Protein AF-A0AAF0RXF0-F1 (afdb_monomer_lite)

Sequence (280 aa):
MGWQEFALGMTEQVLSWPVVALVIVLIFLKPLRKLVDRIKTAKGFGGELEFQELLEDTEKSILDGERAERRGWGWGWGRRWRWRLRRIGQDAPGGGPAPSLGASDGGKTLADPATPLDDSVSTSPSPTQRNSDDPASGTAYSAGTRGDPTDPVDEPGTGLERPIAEPYVPDPSRDPSGAIMMSWTALTQVLFDLRAATAGPGRPSKNPRVVLDQLRKNEVISSKYYEAVHNLLALRNHVAHGEAVPTSGAARNYVELANQLRDTALSLIARLRDDPGENL

Foldseek 3Di:
DDVVVVVVVCPPPPVVVVVVVVVVCVVCVVVVVVVVVVVVVVCVQVCPVVVVVLVVVQVVCVVVVVVVVVVDPPDPDVVVVVVVVVVVPPPPDDDDDDDDDDDDDDDDDDDDDDDDDDDDDDDDDDDDDDDDDDDDDDDDDDPDDDDDPDDDDDDPPDPPPPPPPDQDADQLQVPLLSNLVSLLVLLLVLLQVLLVLVDDDDDGDSDSLVSLVVCVVVVVDDPSLSVLNVSSVVVNVCSVVVVDDAHSVRSVVSSVSSVVSSVVSVVSSVVCVVPVDPPD

pLDDT: mean 72.81, std 20.55, range [40.44, 97.56]

Structure (mmCIF, N/CA/C/O backbone):
data_AF-A0AAF0RXF0-F1
#
_entry.id   AF-A0AAF0RXF0-F1
#
loop_
_atom_site.group_PDB
_atom_site.id
_atom_site.type_symbol
_atom_site.label_atom_id
_atom_site.label_alt_id
_atom_site.label_comp_id
_atom_site.label_asym_id
_atom_site.label_entity_id
_atom_site.label_seq_id
_atom_site.pdbx_PDB_ins_code
_atom_site.Cartn_x
_atom_site.Cartn_y
_atom_site.Cartn_z
_atom_site.occupancy
_atom_site.B_iso_or_equiv
_atom_site.auth_seq_id
_atom_site.auth_comp_id
_atom_site.auth_asym_id
_atom_site.auth_atom_id
_atom_site.pdbx_PDB_model_num
ATOM 1 N N . MET A 1 1 ? 34.150 -63.460 -6.057 1.00 57.28 1 MET A N 1
ATOM 2 C CA . MET A 1 1 ? 34.462 -62.018 -6.112 1.00 57.28 1 MET A CA 1
ATOM 3 C C . MET A 1 1 ? 34.098 -61.423 -4.770 1.00 57.28 1 MET A C 1
ATOM 5 O O . MET A 1 1 ? 32.956 -61.571 -4.345 1.00 57.28 1 MET A O 1
ATOM 9 N N . GLY A 1 2 ? 35.093 -60.920 -4.044 1.00 79.38 2 GLY A N 1
ATOM 10 C CA . GLY A 1 2 ? 34.912 -60.451 -2.671 1.00 79.38 2 GLY A CA 1
ATOM 11 C C . GLY A 1 2 ? 34.326 -59.043 -2.643 1.00 79.38 2 GLY A C 1
ATOM 12 O O . GLY A 1 2 ? 34.673 -58.215 -3.477 1.00 79.38 2 GLY A O 1
ATOM 13 N N . TRP A 1 3 ? 33.481 -58.743 -1.656 1.00 82.56 3 TRP A N 1
ATOM 14 C CA . TRP A 1 3 ? 32.954 -57.389 -1.416 1.00 82.56 3 TRP A CA 1
ATOM 15 C C . TRP A 1 3 ? 34.085 -56.341 -1.349 1.00 82.56 3 TRP A C 1
ATOM 17 O O . TRP A 1 3 ? 33.925 -55.222 -1.815 1.00 82.56 3 TRP A O 1
ATOM 27 N N . GLN A 1 4 ? 35.282 -56.706 -0.894 1.00 79.00 4 GLN A N 1
ATOM 28 C CA . GLN A 1 4 ? 36.429 -55.793 -0.868 1.00 79.00 4 GLN A CA 1
ATOM 29 C C . GLN A 1 4 ? 36.825 -55.252 -2.257 1.00 79.00 4 GLN A C 1
ATOM 31 O O . GLN A 1 4 ? 37.143 -54.072 -2.364 1.00 79.00 4 GLN A O 1
ATOM 36 N N . GLU A 1 5 ? 36.719 -56.049 -3.326 1.00 78.56 5 GLU A N 1
ATOM 37 C CA . GLU A 1 5 ? 36.984 -55.580 -4.699 1.00 78.56 5 GLU A CA 1
ATOM 38 C C . GLU A 1 5 ? 35.885 -54.624 -5.194 1.00 78.56 5 GLU A C 1
ATOM 40 O O . GLU A 1 5 ? 36.164 -53.660 -5.902 1.00 78.56 5 GLU A O 1
ATOM 45 N N . PHE A 1 6 ? 34.639 -54.829 -4.755 1.00 72.69 6 PHE A N 1
ATOM 46 C CA . PHE A 1 6 ? 33.516 -53.938 -5.061 1.00 72.69 6 PHE A CA 1
ATOM 47 C C . PHE A 1 6 ? 33.610 -52.600 -4.310 1.00 72.69 6 PHE A C 1
ATOM 49 O O . PHE A 1 6 ? 33.354 -51.543 -4.885 1.00 72.69 6 PHE A O 1
ATOM 56 N N . ALA A 1 7 ? 34.016 -52.628 -3.037 1.00 71.25 7 ALA A N 1
ATOM 57 C CA . ALA A 1 7 ? 34.190 -51.423 -2.230 1.00 71.25 7 ALA A CA 1
ATOM 58 C C . ALA A 1 7 ? 35.334 -50.545 -2.762 1.00 71.25 7 ALA A C 1
ATOM 60 O O . ALA A 1 7 ? 35.167 -49.330 -2.850 1.00 71.25 7 ALA A O 1
ATOM 61 N N . LEU A 1 8 ? 36.446 -51.158 -3.187 1.00 68.50 8 LEU A N 1
ATOM 62 C CA . LEU A 1 8 ? 37.567 -50.442 -3.802 1.00 68.50 8 LEU A CA 1
ATOM 63 C C . LEU A 1 8 ? 37.196 -49.844 -5.172 1.00 68.50 8 LEU A C 1
ATOM 65 O O . LEU A 1 8 ? 37.604 -48.724 -5.472 1.00 68.50 8 LEU A O 1
ATOM 69 N N . GLY A 1 9 ? 36.348 -50.522 -5.957 1.00 67.50 9 GLY A N 1
ATOM 70 C CA . GLY A 1 9 ? 35.830 -49.986 -7.223 1.00 67.50 9 GLY A CA 1
ATOM 71 C C . GLY A 1 9 ? 34.848 -48.814 -7.065 1.00 67.50 9 GLY A C 1
ATOM 72 O O . GLY A 1 9 ? 34.800 -47.933 -7.921 1.00 67.50 9 GLY A O 1
ATOM 73 N N . MET A 1 10 ? 34.084 -48.754 -5.966 1.00 64.25 10 MET A N 1
ATOM 74 C CA . MET A 1 10 ? 33.125 -47.663 -5.717 1.00 64.25 10 MET A CA 1
ATOM 75 C C . MET A 1 10 ? 33.780 -46.374 -5.197 1.00 64.25 10 MET A C 1
ATOM 77 O O . MET A 1 10 ? 33.258 -45.280 -5.429 1.00 64.25 10 MET A O 1
ATOM 81 N N . THR A 1 11 ? 34.920 -46.469 -4.510 1.00 59.03 11 THR A N 1
ATOM 82 C CA . THR A 1 11 ? 35.552 -45.308 -3.864 1.00 59.03 11 THR A CA 1
ATOM 83 C C . THR A 1 11 ? 36.295 -44.373 -4.818 1.00 59.03 11 THR A C 1
ATOM 85 O O . THR A 1 11 ? 36.391 -43.183 -4.524 1.00 59.03 11 THR A O 1
ATOM 88 N N . GLU A 1 12 ? 36.767 -44.846 -5.975 1.00 61.31 12 GLU A N 1
ATOM 89 C CA . GLU A 1 12 ? 37.575 -44.009 -6.880 1.00 61.31 12 GLU A CA 1
ATOM 90 C C . GLU A 1 12 ? 36.747 -43.076 -7.786 1.00 61.31 12 GLU A C 1
ATOM 92 O O . GLU A 1 12 ? 37.233 -42.014 -8.175 1.00 61.31 12 GLU A O 1
ATOM 97 N N . GLN A 1 13 ? 35.475 -43.393 -8.068 1.00 62.62 13 GLN A N 1
ATOM 98 C CA . GLN A 1 13 ? 34.615 -42.556 -8.928 1.00 62.62 13 GLN A CA 1
ATOM 99 C C . GLN A 1 13 ? 33.529 -41.766 -8.186 1.00 62.62 13 GLN A C 1
ATOM 101 O O . GLN A 1 13 ? 33.166 -40.680 -8.636 1.00 62.62 13 GLN A O 1
ATOM 106 N N . VAL A 1 14 ? 33.017 -42.251 -7.050 1.00 69.38 14 VAL A N 1
ATOM 107 C CA . VAL A 1 14 ? 31.847 -41.628 -6.393 1.00 69.38 14 VAL A CA 1
ATOM 108 C C . VAL A 1 14 ? 32.242 -40.524 -5.402 1.00 69.38 14 VAL A C 1
ATOM 110 O O . VAL A 1 14 ? 31.467 -39.600 -5.168 1.00 69.38 14 VAL A O 1
ATOM 113 N N . LEU A 1 15 ? 33.464 -40.558 -4.857 1.00 64.81 15 LEU A N 1
ATOM 114 C CA . LEU A 1 15 ? 33.929 -39.574 -3.865 1.00 64.81 15 LEU A CA 1
ATOM 115 C C . LEU A 1 15 ? 34.601 -38.334 -4.470 1.00 64.81 15 LEU A C 1
ATOM 117 O O . LEU A 1 15 ? 34.675 -37.302 -3.803 1.00 64.81 15 LEU A O 1
ATOM 121 N N . SER A 1 16 ? 35.057 -38.384 -5.724 1.00 77.75 16 SER A N 1
ATOM 122 C CA . SER A 1 16 ? 35.707 -37.234 -6.369 1.00 77.75 16 SER A CA 1
ATOM 123 C C . SER A 1 16 ? 34.700 -36.158 -6.787 1.00 77.75 16 SER A C 1
ATOM 125 O O . SER A 1 16 ? 34.967 -34.965 -6.643 1.00 77.75 16 SER A O 1
ATOM 127 N N . TRP A 1 17 ? 33.508 -36.555 -7.234 1.00 83.94 17 TRP A N 1
ATOM 128 C CA . TRP A 1 17 ? 32.500 -35.624 -7.740 1.00 83.94 17 TRP A CA 1
ATOM 129 C C . TRP A 1 17 ? 31.923 -34.662 -6.678 1.00 83.94 17 TRP A C 1
ATOM 131 O O . TRP A 1 17 ? 31.840 -33.470 -6.971 1.00 83.94 17 TRP A O 1
ATOM 141 N N . PRO A 1 18 ? 31.617 -35.082 -5.430 1.00 84.50 18 PRO A N 1
ATOM 142 C CA . PRO A 1 18 ? 31.202 -34.168 -4.362 1.00 84.50 18 PRO A CA 1
ATOM 143 C C . PRO A 1 18 ? 32.280 -33.143 -3.998 1.00 84.50 18 PRO A C 1
ATOM 145 O O . PRO A 1 18 ? 31.972 -31.977 -3.763 1.00 84.50 18 PRO A O 1
ATOM 148 N N . VAL A 1 19 ? 33.552 -33.557 -3.987 1.00 88.31 19 VAL A N 1
ATOM 149 C CA . VAL A 1 19 ? 34.683 -32.659 -3.709 1.00 88.31 19 VAL A CA 1
ATOM 150 C C . VAL A 1 19 ? 34.843 -31.647 -4.841 1.00 88.31 19 VAL A C 1
ATOM 152 O O . VAL A 1 19 ? 34.978 -30.453 -4.582 1.00 88.31 19 VAL A O 1
ATOM 155 N N . VAL A 1 20 ? 34.747 -32.090 -6.096 1.00 88.56 20 VAL A N 1
ATOM 156 C CA . VAL A 1 20 ? 34.778 -31.202 -7.267 1.00 88.56 20 VAL A CA 1
ATOM 157 C C . VAL A 1 20 ? 33.593 -30.234 -7.256 1.00 88.56 20 VAL A C 1
ATOM 159 O O . VAL A 1 20 ? 33.794 -29.038 -7.458 1.00 88.56 20 VAL A O 1
ATOM 162 N N . ALA A 1 21 ? 32.381 -30.700 -6.949 1.00 91.19 21 ALA A N 1
ATOM 163 C CA . ALA A 1 21 ? 31.205 -29.844 -6.810 1.00 91.19 21 ALA A CA 1
ATOM 164 C C . ALA A 1 21 ? 31.403 -28.788 -5.711 1.00 91.19 21 ALA A C 1
ATOM 166 O O . ALA A 1 21 ? 31.110 -27.612 -5.923 1.00 91.19 21 ALA A O 1
ATOM 167 N N . LEU A 1 22 ? 31.973 -29.175 -4.567 1.00 93.12 22 LEU A N 1
ATOM 168 C CA . LEU A 1 22 ? 32.259 -28.262 -3.461 1.00 93.12 22 LEU A CA 1
ATOM 169 C C . LEU A 1 22 ? 33.317 -27.211 -3.836 1.00 93.12 22 LEU A C 1
ATOM 171 O O . LEU A 1 22 ? 33.157 -26.030 -3.522 1.00 93.12 22 LEU A O 1
ATOM 175 N N . VAL A 1 23 ? 34.359 -27.609 -4.570 1.00 92.75 23 VAL A N 1
ATOM 176 C CA . VAL A 1 23 ? 35.378 -26.691 -5.101 1.00 92.75 23 VAL A CA 1
ATOM 177 C C . VAL A 1 23 ? 34.776 -25.730 -6.130 1.00 92.75 23 VAL A C 1
ATOM 179 O O . VAL A 1 23 ? 35.041 -24.529 -6.064 1.00 92.75 23 VAL A O 1
ATOM 182 N N . ILE A 1 24 ? 33.918 -26.213 -7.034 1.00 91.06 24 ILE A N 1
ATOM 183 C CA . ILE A 1 24 ? 33.191 -25.371 -7.997 1.00 91.06 24 ILE A CA 1
ATOM 184 C C . ILE A 1 24 ? 32.336 -24.345 -7.244 1.00 91.06 24 ILE A C 1
ATOM 186 O O . ILE A 1 24 ? 32.455 -23.146 -7.502 1.00 91.06 24 ILE A O 1
ATOM 190 N N . VAL A 1 25 ? 31.541 -24.770 -6.258 1.00 94.19 25 VAL A N 1
ATOM 191 C CA . VAL A 1 25 ? 30.724 -23.859 -5.438 1.00 94.19 25 VAL A CA 1
ATOM 192 C C . VAL A 1 25 ? 31.595 -22.800 -4.748 1.00 94.19 25 VAL A C 1
ATOM 194 O O . VAL A 1 25 ? 31.253 -21.618 -4.783 1.00 94.19 25 VAL A O 1
ATOM 197 N N . LEU A 1 26 ? 32.758 -23.173 -4.200 1.00 93.50 26 LEU A N 1
ATOM 198 C CA . LEU A 1 26 ? 33.717 -22.237 -3.590 1.00 93.50 26 LEU A CA 1
ATOM 199 C C . LEU A 1 26 ? 34.308 -21.221 -4.576 1.00 93.50 26 LEU A C 1
ATOM 201 O O . LEU A 1 26 ? 34.470 -20.051 -4.218 1.00 93.50 26 LEU A O 1
ATOM 205 N N . ILE A 1 27 ? 34.581 -21.623 -5.817 1.00 93.62 27 ILE A N 1
ATOM 206 C CA . ILE A 1 27 ? 35.065 -20.714 -6.866 1.00 93.62 27 ILE A CA 1
ATOM 207 C C . ILE A 1 27 ? 33.959 -19.734 -7.278 1.00 93.62 27 ILE A C 1
ATOM 209 O O . ILE A 1 27 ? 34.210 -18.532 -7.408 1.00 93.62 27 ILE A O 1
ATOM 213 N N . PHE A 1 28 ? 32.722 -20.219 -7.421 1.00 89.94 28 PHE A N 1
ATOM 214 C CA . PHE A 1 28 ? 31.581 -19.400 -7.833 1.00 89.94 28 PHE A CA 1
ATOM 215 C C . PHE A 1 28 ? 30.975 -18.556 -6.708 1.00 89.94 28 PHE A C 1
ATOM 217 O O . PHE A 1 28 ? 30.294 -17.574 -6.996 1.00 89.94 28 PHE A O 1
ATOM 224 N N . LEU A 1 29 ? 31.286 -18.833 -5.441 1.00 86.44 29 LEU A N 1
ATOM 225 C CA . LEU A 1 29 ? 30.808 -18.059 -4.289 1.00 86.44 29 LEU A CA 1
ATOM 226 C C . LEU A 1 29 ? 31.187 -16.566 -4.365 1.00 86.44 29 LEU A C 1
ATOM 228 O O . LEU A 1 29 ? 30.391 -15.707 -3.983 1.00 86.44 29 LEU A O 1
ATOM 232 N N . LYS A 1 30 ? 32.368 -16.224 -4.898 1.00 89.56 30 LYS A N 1
ATOM 233 C CA . LYS A 1 30 ? 32.793 -14.820 -5.079 1.00 89.56 30 LYS A CA 1
ATOM 234 C C . LYS A 1 30 ? 32.030 -14.098 -6.211 1.00 89.56 30 LYS A C 1
ATOM 236 O O . LYS A 1 30 ? 31.508 -13.011 -5.948 1.00 89.56 30 LYS A O 1
ATOM 241 N N . PRO A 1 31 ? 31.926 -14.649 -7.440 1.00 83.44 31 PRO A N 1
ATOM 242 C CA . PRO A 1 31 ? 31.076 -14.078 -8.486 1.00 83.44 31 PRO A CA 1
ATOM 243 C C . PRO A 1 31 ? 29.595 -14.021 -8.096 1.00 83.44 31 PRO A C 1
ATOM 245 O O . PRO A 1 31 ? 28.948 -13.008 -8.355 1.00 83.44 31 PRO A O 1
ATOM 248 N N . LEU A 1 32 ? 29.073 -15.054 -7.423 1.00 83.31 32 LEU A N 1
ATOM 249 C CA . LEU A 1 32 ? 27.685 -15.096 -6.954 1.00 83.31 32 LEU A CA 1
ATOM 250 C C . LEU A 1 32 ? 27.391 -13.976 -5.958 1.00 83.31 32 LEU A C 1
ATOM 252 O O . LEU A 1 32 ? 26.353 -13.341 -6.077 1.00 83.31 32 LEU A O 1
ATOM 256 N N . ARG A 1 33 ? 28.311 -13.646 -5.040 1.00 84.00 33 ARG A N 1
ATOM 257 C CA . ARG A 1 33 ? 28.137 -12.481 -4.151 1.00 84.00 33 ARG A CA 1
ATOM 258 C C . ARG A 1 33 ? 28.025 -11.164 -4.922 1.00 84.00 33 ARG A C 1
ATOM 260 O O . ARG A 1 33 ? 27.151 -10.365 -4.613 1.00 84.00 33 ARG A O 1
ATOM 267 N N . LYS A 1 34 ? 28.836 -10.962 -5.969 1.00 83.81 34 LYS A N 1
ATOM 268 C CA . LYS A 1 34 ? 28.731 -9.770 -6.836 1.00 83.81 34 LYS A CA 1
ATOM 269 C C . LYS A 1 34 ? 27.419 -9.733 -7.625 1.00 83.81 34 LYS A C 1
ATOM 271 O O . LYS A 1 34 ? 26.855 -8.658 -7.813 1.00 83.81 34 LYS A O 1
ATOM 276 N N . LEU A 1 35 ? 26.942 -10.890 -8.084 1.00 81.25 35 LEU A N 1
ATOM 277 C CA . LEU A 1 35 ? 25.638 -11.029 -8.734 1.00 81.25 35 LEU A CA 1
ATOM 278 C C . LEU A 1 35 ? 24.499 -10.745 -7.756 1.00 81.25 35 LEU A C 1
ATOM 280 O O . LEU A 1 35 ? 23.598 -10.002 -8.109 1.00 81.25 35 LEU A O 1
ATOM 284 N N . VAL A 1 36 ? 24.566 -11.249 -6.525 1.00 77.31 36 VAL A N 1
ATOM 285 C CA . VAL A 1 36 ? 23.571 -10.983 -5.478 1.00 77.31 36 VAL A CA 1
ATOM 286 C C . VAL A 1 36 ? 23.556 -9.507 -5.095 1.00 77.31 36 VAL A C 1
ATOM 288 O O . VAL A 1 36 ? 22.475 -8.949 -4.959 1.00 77.31 36 VAL A O 1
ATOM 291 N N . ASP A 1 37 ? 24.706 -8.841 -4.991 1.00 75.06 37 ASP A N 1
ATOM 292 C CA . ASP A 1 37 ? 24.739 -7.402 -4.702 1.00 75.06 37 ASP A CA 1
ATOM 293 C C . ASP A 1 37 ? 24.220 -6.557 -5.876 1.00 75.06 37 ASP A C 1
ATOM 295 O O . ASP A 1 37 ? 23.499 -5.588 -5.652 1.00 75.06 37 ASP A O 1
ATOM 299 N N . ARG A 1 38 ? 24.469 -6.956 -7.132 1.00 64.81 38 ARG A N 1
ATOM 300 C CA . ARG A 1 38 ? 23.839 -6.312 -8.302 1.00 64.81 38 ARG A CA 1
ATOM 301 C C . ARG A 1 38 ? 22.345 -6.594 -8.400 1.00 64.81 38 ARG A C 1
ATOM 303 O O . ARG A 1 38 ? 21.577 -5.700 -8.748 1.00 64.81 38 ARG A O 1
ATOM 310 N N . ILE A 1 39 ? 21.926 -7.813 -8.075 1.00 61.94 39 ILE A N 1
ATOM 311 C CA . ILE A 1 39 ? 20.514 -8.172 -7.986 1.00 61.94 39 ILE A CA 1
ATOM 312 C C . ILE A 1 39 ? 19.873 -7.425 -6.824 1.00 61.94 39 ILE A C 1
ATOM 314 O O . ILE A 1 39 ? 18.727 -7.067 -6.976 1.00 61.94 39 ILE A O 1
ATOM 318 N N . LYS A 1 40 ? 20.567 -7.087 -5.729 1.00 54.22 40 LYS A N 1
ATOM 319 C CA . LYS A 1 40 ? 20.033 -6.189 -4.687 1.00 54.22 40 LYS A CA 1
ATOM 320 C C . LYS A 1 40 ? 19.761 -4.782 -5.217 1.00 54.22 40 LYS A C 1
ATOM 322 O O . LYS A 1 40 ? 18.761 -4.187 -4.838 1.00 54.22 40 LYS A O 1
ATOM 327 N N . THR A 1 41 ? 20.595 -4.270 -6.120 1.00 53.81 41 THR A N 1
ATOM 328 C CA . THR A 1 41 ? 20.373 -2.951 -6.737 1.00 53.81 41 THR A CA 1
ATOM 329 C C . THR A 1 41 ? 19.284 -2.986 -7.819 1.00 53.81 41 THR A C 1
ATOM 331 O O . THR A 1 41 ? 18.526 -2.032 -7.945 1.00 53.81 41 THR A O 1
ATOM 334 N N . ALA A 1 42 ? 19.130 -4.100 -8.545 1.00 48.12 42 ALA A N 1
ATOM 335 C CA . ALA A 1 42 ? 17.992 -4.331 -9.446 1.00 48.12 42 ALA A CA 1
ATOM 336 C C . ALA A 1 42 ? 16.706 -4.789 -8.706 1.00 48.12 42 ALA A C 1
ATOM 338 O O . ALA A 1 42 ? 15.601 -4.603 -9.206 1.00 48.12 42 ALA A O 1
ATOM 339 N N . LYS A 1 43 ? 16.827 -5.303 -7.473 1.00 47.16 43 LYS A N 1
ATOM 340 C CA . LYS A 1 43 ? 15.744 -5.623 -6.521 1.00 47.16 43 LYS A CA 1
ATOM 341 C C . LYS A 1 43 ? 15.171 -4.390 -5.826 1.00 47.16 43 LYS A C 1
ATOM 343 O O . LYS A 1 43 ? 14.281 -4.548 -5.004 1.00 47.16 43 LYS A O 1
ATOM 348 N N . GLY A 1 44 ? 15.553 -3.176 -6.226 1.00 47.19 44 GLY A N 1
ATOM 349 C CA . GLY A 1 44 ? 14.656 -2.027 -6.052 1.00 47.19 44 GLY A CA 1
ATOM 350 C C . GLY A 1 44 ? 13.300 -2.243 -6.746 1.00 47.19 44 GLY A C 1
ATOM 351 O O . GLY A 1 44 ? 12.325 -1.593 -6.394 1.00 47.19 44 GLY A O 1
ATOM 352 N N . PHE A 1 45 ? 13.226 -3.201 -7.682 1.00 47.41 45 PHE A N 1
ATOM 353 C CA . PHE A 1 45 ? 12.021 -3.569 -8.424 1.00 47.41 45 PHE A CA 1
ATOM 354 C C . PHE A 1 45 ? 11.625 -5.057 -8.300 1.00 47.41 45 PHE A C 1
ATOM 356 O O . PHE A 1 45 ? 10.882 -5.564 -9.130 1.00 47.41 45 PHE A O 1
ATOM 363 N N . GLY A 1 46 ? 12.129 -5.773 -7.283 1.00 46.28 46 GLY A N 1
ATOM 364 C CA . GLY A 1 46 ? 11.921 -7.220 -7.087 1.00 46.28 46 GLY A CA 1
ATOM 365 C C . GLY A 1 46 ? 11.271 -7.583 -5.750 1.00 46.28 46 GLY A C 1
ATOM 366 O O . GLY A 1 46 ? 11.578 -8.633 -5.184 1.00 46.28 46 GLY A O 1
ATOM 367 N N . GLY A 1 47 ? 10.415 -6.696 -5.235 1.00 48.41 47 GLY A N 1
ATOM 368 C CA . GLY A 1 47 ? 9.607 -6.910 -4.032 1.00 48.41 47 GLY A CA 1
ATOM 369 C C . GLY A 1 47 ? 8.441 -7.887 -4.215 1.00 48.41 47 GLY A C 1
ATOM 370 O O . GLY A 1 47 ? 7.750 -8.155 -3.246 1.00 48.41 47 GLY A O 1
ATOM 371 N N . GLU A 1 48 ? 8.223 -8.448 -5.411 1.00 50.16 48 GLU A N 1
ATOM 372 C CA . GLU A 1 48 ? 7.098 -9.359 -5.698 1.00 50.16 48 GLU A CA 1
ATOM 373 C C . GLU A 1 48 ? 7.052 -10.602 -4.790 1.00 50.16 48 GLU A C 1
ATOM 375 O O . GLU A 1 48 ? 5.963 -11.065 -4.475 1.00 50.16 48 GLU A O 1
ATOM 380 N N . LEU A 1 49 ? 8.199 -11.116 -4.319 1.00 50.75 49 LEU A N 1
ATOM 381 C CA . LEU A 1 49 ? 8.231 -12.307 -3.453 1.00 50.75 49 LEU A CA 1
ATOM 382 C C . LEU A 1 49 ? 8.050 -12.000 -1.957 1.00 50.75 49 LEU A C 1
ATOM 384 O O . LEU A 1 49 ? 7.411 -12.785 -1.270 1.00 50.75 49 LEU A O 1
ATOM 388 N N . GLU A 1 50 ? 8.547 -10.867 -1.449 1.00 52.94 50 GLU A N 1
ATOM 389 C CA . GLU A 1 50 ? 8.272 -10.463 -0.054 1.00 52.94 50 GLU A CA 1
ATOM 390 C C . GLU A 1 50 ? 6.848 -9.908 0.098 1.00 52.94 50 GLU A C 1
ATOM 392 O O . GLU A 1 50 ? 6.240 -10.051 1.154 1.00 52.94 50 GLU A O 1
ATOM 397 N N . PHE A 1 51 ? 6.276 -9.308 -0.953 1.00 55.16 51 PHE A N 1
ATOM 398 C CA . PHE A 1 51 ? 4.936 -8.723 -0.882 1.00 55.16 51 PHE A CA 1
ATOM 399 C C . PHE A 1 51 ? 3.806 -9.756 -0.831 1.00 55.16 51 PHE A C 1
ATOM 401 O O . PHE A 1 51 ? 2.832 -9.512 -0.124 1.00 55.16 51 PHE A O 1
ATOM 408 N N . GLN A 1 52 ? 3.918 -10.897 -1.526 1.00 56.16 52 GLN A N 1
ATOM 409 C CA . GLN A 1 52 ? 2.918 -11.969 -1.403 1.00 56.16 52 GLN A CA 1
ATOM 410 C C . GLN A 1 52 ? 2.927 -12.596 -0.006 1.00 56.16 52 GLN A C 1
ATOM 412 O O . GLN A 1 52 ? 1.864 -12.800 0.576 1.00 56.16 52 GLN A O 1
ATOM 417 N N . GLU A 1 53 ? 4.114 -12.814 0.563 1.00 57.91 53 GLU A N 1
ATOM 418 C CA . GLU A 1 53 ? 4.249 -13.323 1.929 1.00 57.91 53 GLU A CA 1
ATOM 419 C C . GLU A 1 53 ? 3.710 -12.297 2.944 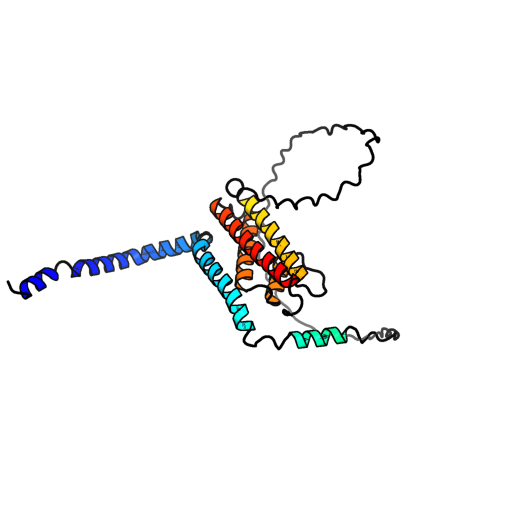1.00 57.91 53 GLU A C 1
ATOM 421 O O . GLU A 1 53 ? 2.980 -12.652 3.864 1.00 57.91 53 GLU A O 1
ATOM 426 N N . LEU A 1 54 ? 3.943 -10.996 2.725 1.00 59.66 54 LEU A N 1
ATOM 427 C CA . LEU A 1 54 ? 3.347 -9.936 3.544 1.00 59.66 54 LEU A CA 1
ATOM 428 C C . LEU A 1 54 ? 1.818 -9.862 3.427 1.00 59.66 54 LEU A C 1
ATOM 430 O O . LEU A 1 54 ? 1.177 -9.483 4.408 1.00 59.66 54 LEU A O 1
ATOM 434 N N . LEU A 1 55 ? 1.228 -10.208 2.280 1.00 60.88 55 LEU A N 1
ATOM 435 C CA . LEU A 1 55 ? -0.224 -10.213 2.065 1.00 60.88 55 LEU A CA 1
ATOM 436 C C . LEU A 1 55 ? -0.908 -11.362 2.808 1.00 60.88 55 LEU A C 1
ATOM 438 O O . LEU A 1 55 ? -1.810 -11.093 3.605 1.00 60.88 55 LEU A O 1
ATOM 442 N N . GLU A 1 56 ? -0.430 -12.600 2.642 1.00 67.06 56 GLU A N 1
ATOM 443 C CA . GLU A 1 56 ? -0.939 -13.756 3.403 1.00 67.06 56 GLU A CA 1
ATOM 444 C C . GLU A 1 56 ? -0.796 -13.527 4.911 1.00 67.06 56 GLU A C 1
ATOM 446 O O . GLU A 1 56 ? -1.702 -13.793 5.704 1.00 67.06 56 GLU A O 1
ATOM 451 N N . ASP A 1 57 ? 0.331 -12.956 5.319 1.00 69.56 57 ASP A N 1
ATOM 452 C CA . ASP A 1 57 ? 0.632 -12.728 6.722 1.00 69.56 57 ASP A CA 1
ATOM 453 C C . ASP A 1 57 ? -0.093 -11.477 7.276 1.00 69.56 57 ASP A C 1
ATOM 455 O O . ASP A 1 57 ? -0.204 -11.306 8.493 1.00 69.56 57 ASP A O 1
ATOM 459 N N . THR A 1 58 ? -0.610 -10.588 6.414 1.00 67.88 58 THR A N 1
ATOM 460 C CA . THR A 1 58 ? -1.511 -9.484 6.804 1.00 67.88 58 THR A CA 1
ATOM 461 C C . THR A 1 58 ? -2.935 -9.991 6.982 1.00 67.88 58 THR A C 1
ATOM 463 O O . THR A 1 58 ? -3.530 -9.717 8.025 1.00 67.88 58 THR A O 1
ATOM 466 N N . GLU A 1 59 ? -3.447 -10.782 6.036 1.00 66.81 59 GLU A N 1
ATOM 467 C CA . GLU A 1 59 ? -4.761 -11.431 6.141 1.00 66.81 59 GLU A CA 1
ATOM 468 C C . GLU A 1 59 ? -4.840 -12.284 7.413 1.00 66.81 59 GLU A C 1
ATOM 470 O O . GLU A 1 59 ? -5.761 -12.144 8.222 1.00 66.81 59 GLU A O 1
ATOM 475 N N . LYS A 1 60 ? -3.793 -13.073 7.671 1.00 72.00 60 LYS A N 1
ATOM 476 C CA . LYS A 1 60 ? -3.684 -13.879 8.886 1.00 72.00 60 LYS A CA 1
ATOM 477 C C . LYS A 1 60 ? -3.600 -13.034 10.159 1.00 72.00 60 LYS A C 1
ATOM 479 O O . LYS A 1 60 ? -4.241 -13.378 11.146 1.00 72.00 60 LYS A O 1
ATOM 484 N N . SER A 1 61 ? -2.877 -11.910 10.149 1.00 64.06 61 SER A N 1
ATOM 485 C CA . SER A 1 61 ? -2.797 -11.020 11.321 1.00 64.06 61 SER A CA 1
ATOM 486 C C . SER A 1 61 ? -4.111 -10.299 11.637 1.00 64.06 61 SER A C 1
ATOM 488 O O . SER A 1 61 ? -4.387 -10.041 12.805 1.00 64.06 61 SER A O 1
ATOM 490 N N . ILE A 1 62 ? -4.940 -10.018 10.626 1.00 64.38 62 ILE A N 1
ATOM 491 C CA . ILE A 1 62 ? -6.291 -9.473 10.820 1.00 64.38 62 ILE A CA 1
ATOM 492 C C . ILE A 1 62 ? -7.180 -10.540 11.473 1.00 64.38 62 ILE A C 1
ATOM 494 O O . ILE A 1 62 ? -7.840 -10.265 12.474 1.00 64.38 62 ILE A O 1
ATOM 498 N N . LEU A 1 63 ? -7.120 -11.780 10.977 1.00 62.00 63 LEU A N 1
ATOM 499 C CA . LEU A 1 63 ? -7.870 -12.909 11.541 1.00 62.00 63 LEU A CA 1
ATOM 500 C C . LEU A 1 63 ? -7.400 -13.306 12.955 1.00 62.00 63 LEU A C 1
ATOM 502 O O . LEU A 1 63 ? -8.205 -13.708 13.797 1.00 62.00 63 LEU A O 1
ATOM 506 N N . ASP A 1 64 ? -6.102 -13.200 13.244 1.00 66.44 64 ASP A N 1
ATOM 507 C CA . ASP A 1 64 ? -5.548 -13.515 14.564 1.00 66.44 64 ASP A CA 1
ATOM 508 C C . ASP A 1 64 ? -5.686 -12.346 15.557 1.00 66.44 64 ASP A C 1
ATOM 510 O O . ASP A 1 64 ? -5.827 -12.588 16.759 1.00 66.44 64 ASP A O 1
ATOM 514 N N . GLY A 1 65 ? -5.745 -11.098 15.077 1.00 52.84 65 GLY A N 1
ATOM 515 C CA . GLY A 1 65 ? -6.132 -9.925 15.868 1.00 52.84 65 GLY A CA 1
ATOM 516 C C . GLY A 1 65 ? -7.537 -10.077 16.460 1.00 52.84 65 GLY A C 1
ATOM 517 O O . GLY A 1 65 ? -7.706 -9.927 17.671 1.00 52.84 65 GLY A O 1
ATOM 518 N N . GLU A 1 66 ? -8.501 -10.541 15.655 1.00 59.34 66 GLU A N 1
ATOM 519 C CA . GLU A 1 66 ? -9.861 -10.878 16.115 1.00 59.34 66 GLU A CA 1
ATOM 520 C C . GLU A 1 66 ? -9.864 -11.991 17.194 1.00 59.34 66 GLU A C 1
ATOM 522 O O . GLU A 1 66 ? -10.720 -12.018 18.087 1.00 59.34 66 GLU A O 1
ATOM 527 N N . ARG A 1 67 ? -8.884 -12.912 17.189 1.00 57.44 67 ARG A N 1
ATOM 528 C CA . ARG A 1 67 ? -8.731 -13.931 18.254 1.00 57.44 67 ARG A CA 1
ATOM 529 C C . ARG A 1 67 ? -8.044 -13.407 19.513 1.00 57.44 67 ARG A C 1
ATOM 531 O O . ARG A 1 67 ? -8.352 -13.900 20.604 1.00 57.44 67 ARG A O 1
ATOM 538 N N . ALA A 1 68 ? -7.110 -12.466 19.387 1.00 50.97 68 ALA A N 1
ATOM 539 C CA . ALA A 1 68 ? -6.425 -11.846 20.520 1.00 50.97 68 ALA A CA 1
ATOM 540 C C . ALA A 1 68 ? -7.361 -10.901 21.293 1.00 50.97 68 ALA A C 1
ATOM 542 O O . ALA A 1 68 ? -7.328 -10.869 22.525 1.00 50.97 68 ALA A O 1
ATOM 543 N N . GLU A 1 69 ? -8.269 -10.228 20.589 1.00 49.66 69 GLU A N 1
ATOM 544 C CA . GLU A 1 69 ? -9.299 -9.369 21.175 1.00 49.66 69 GLU A CA 1
ATOM 545 C C . GLU A 1 69 ? -10.314 -10.165 22.016 1.00 49.66 69 GLU A C 1
ATOM 547 O O . GLU A 1 69 ? -10.638 -9.778 23.144 1.00 49.66 69 GLU A O 1
ATOM 552 N N . ARG A 1 70 ? -10.669 -11.386 21.583 1.00 55.38 70 ARG A N 1
ATOM 553 C CA . ARG A 1 70 ? -11.437 -12.340 22.411 1.00 55.38 70 ARG A CA 1
ATOM 554 C C . ARG A 1 70 ? -10.710 -12.796 23.686 1.00 55.38 70 ARG A C 1
ATOM 556 O O . ARG A 1 70 ? -11.348 -13.375 24.565 1.00 55.38 70 ARG A O 1
ATOM 563 N N . ARG A 1 71 ? -9.402 -12.543 23.825 1.00 45.28 71 ARG A N 1
ATOM 564 C CA . ARG A 1 71 ? -8.597 -12.861 25.021 1.00 45.28 71 ARG A CA 1
ATOM 565 C C . ARG A 1 71 ? -8.089 -11.608 25.750 1.00 45.28 71 ARG A C 1
ATOM 567 O O . ARG A 1 71 ? -6.968 -11.584 26.245 1.00 45.28 71 ARG A O 1
ATOM 574 N N . GLY A 1 72 ? -8.940 -10.595 25.908 1.00 45.38 72 GLY A N 1
ATOM 575 C CA . GLY A 1 72 ? -8.951 -9.810 27.150 1.00 45.38 72 GLY A CA 1
ATOM 576 C C . GLY A 1 72 ? -7.930 -8.678 27.303 1.00 45.38 72 GLY A C 1
ATOM 577 O O . GLY A 1 72 ? -7.516 -8.408 28.429 1.00 45.38 72 GLY A O 1
ATOM 578 N N . TRP A 1 73 ? -7.576 -7.965 26.231 1.00 44.62 73 TRP A N 1
ATOM 579 C CA . TRP A 1 73 ? -6.774 -6.727 26.322 1.00 44.62 73 TRP A CA 1
ATOM 580 C C . TRP A 1 73 ? -7.573 -5.421 26.087 1.00 44.62 73 TRP A C 1
ATOM 582 O O . TRP A 1 73 ? -7.015 -4.330 26.176 1.00 44.62 73 TRP A O 1
ATOM 592 N N . GLY A 1 74 ? -8.899 -5.495 25.908 1.00 43.72 74 GLY A N 1
ATOM 593 C CA . GLY A 1 74 ? -9.773 -4.357 25.553 1.00 43.72 74 GLY A CA 1
ATOM 594 C C . GLY A 1 74 ? -10.371 -3.504 26.692 1.00 43.72 74 GLY A C 1
ATOM 595 O O . GLY A 1 74 ? -11.331 -2.779 26.465 1.00 43.72 74 GLY A O 1
ATOM 596 N N . TRP A 1 75 ? -9.870 -3.547 27.936 1.00 45.59 75 TRP A N 1
ATOM 597 C CA . TRP A 1 75 ? -10.560 -2.888 29.075 1.00 45.59 75 TRP A CA 1
ATOM 598 C C . TRP A 1 75 ? -9.970 -1.545 29.553 1.00 45.59 75 TRP A C 1
ATOM 600 O O . TRP A 1 75 ? -10.484 -0.946 30.510 1.00 45.59 75 TRP A O 1
ATOM 610 N N . GLY A 1 76 ? -8.898 -1.050 28.928 1.00 43.94 76 GLY A N 1
ATOM 611 C CA . GLY A 1 76 ? -8.141 0.106 29.435 1.00 43.94 76 GLY A CA 1
ATOM 612 C C . GLY A 1 76 ? -8.578 1.481 28.917 1.00 43.94 76 GLY A C 1
ATOM 613 O O . GLY A 1 76 ? -8.656 2.437 29.693 1.00 43.94 76 GLY A O 1
ATOM 614 N N . TRP A 1 77 ? -8.874 1.609 27.622 1.00 44.31 77 TRP A N 1
ATOM 615 C CA . TRP A 1 77 ? -8.897 2.924 26.963 1.00 44.31 77 TRP A CA 1
ATOM 616 C C . TRP A 1 77 ? -10.299 3.517 26.754 1.00 44.31 77 TRP A C 1
ATOM 618 O O . TRP A 1 77 ? -10.474 4.718 26.997 1.00 44.31 77 TRP A O 1
ATOM 628 N N . GLY A 1 78 ? -11.322 2.696 26.485 1.00 47.53 78 GLY A N 1
ATOM 629 C CA . GLY A 1 78 ? -12.715 3.157 26.338 1.00 47.53 78 GLY A CA 1
ATOM 630 C C . GLY A 1 78 ? -13.289 3.836 27.597 1.00 47.53 78 GLY A C 1
ATOM 631 O O . GLY A 1 78 ? -14.088 4.773 27.521 1.00 47.53 78 GLY A O 1
ATOM 632 N N . ARG A 1 79 ? -12.810 3.472 28.800 1.00 51.28 79 ARG A N 1
ATOM 633 C CA . ARG A 1 79 ? -13.216 4.134 30.061 1.00 51.28 79 ARG A CA 1
ATOM 634 C C . ARG A 1 79 ? -12.530 5.481 30.301 1.00 51.28 79 ARG A C 1
ATOM 636 O O . ARG A 1 79 ? -13.116 6.348 30.954 1.00 51.28 79 ARG A O 1
ATOM 643 N N . ARG A 1 80 ? -11.324 5.695 29.762 1.00 53.44 80 ARG A N 1
ATOM 644 C CA . ARG A 1 80 ? -10.567 6.946 29.951 1.00 53.44 80 ARG A CA 1
ATOM 645 C C . ARG A 1 80 ? -11.071 8.064 29.035 1.00 53.44 80 ARG A C 1
ATOM 647 O O . ARG A 1 80 ? -11.116 9.218 29.457 1.00 53.44 80 ARG A O 1
ATOM 654 N N . TRP A 1 81 ? -11.533 7.722 27.832 1.00 48.50 81 TRP A N 1
ATOM 655 C CA . TRP A 1 81 ? -12.161 8.672 26.905 1.00 48.50 81 TRP A CA 1
ATOM 656 C C . TRP A 1 81 ? -13.589 9.059 27.319 1.00 48.50 81 TRP A C 1
ATOM 658 O O . TRP A 1 81 ? -13.942 10.242 27.272 1.00 48.50 81 TRP A O 1
ATOM 668 N N . ARG A 1 82 ? -14.374 8.115 27.860 1.00 53.38 82 ARG A N 1
ATOM 669 C CA . ARG A 1 82 ? -15.735 8.384 28.368 1.00 53.38 82 ARG A CA 1
ATOM 670 C C . ARG A 1 82 ? -15.753 9.343 29.574 1.00 53.38 82 ARG A C 1
ATOM 672 O O . ARG A 1 82 ? -16.677 10.144 29.704 1.00 53.38 82 ARG A O 1
ATOM 679 N N . TRP A 1 83 ? -14.701 9.345 30.403 1.00 56.25 83 TRP A N 1
ATOM 680 C CA . TRP A 1 83 ? -14.524 10.330 31.487 1.00 56.25 83 TRP A CA 1
ATOM 681 C C . TRP A 1 83 ? -14.230 11.755 30.987 1.00 56.25 83 TRP A C 1
ATOM 683 O O . TRP A 1 83 ? -14.510 12.721 31.698 1.00 56.25 83 TRP A O 1
ATOM 693 N N . ARG A 1 84 ? -13.685 11.911 29.773 1.00 53.12 84 ARG A N 1
ATOM 694 C CA . ARG A 1 84 ? -13.312 13.224 29.223 1.00 53.12 84 ARG A CA 1
ATOM 695 C C . ARG A 1 84 ? -14.470 13.914 28.504 1.00 53.12 84 ARG A C 1
ATOM 697 O O . ARG A 1 84 ? -14.611 15.124 28.629 1.00 53.12 84 ARG A O 1
ATOM 704 N N . LEU A 1 85 ? -15.342 13.154 27.840 1.00 50.25 85 LEU A N 1
ATOM 705 C CA . LEU A 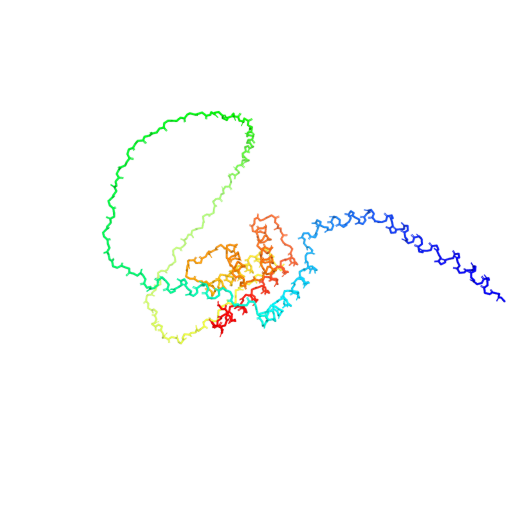1 85 ? -16.522 13.705 27.160 1.00 50.25 85 LEU A CA 1
ATOM 706 C C . LEU A 1 85 ? -17.630 14.139 28.135 1.00 50.25 85 LEU A C 1
ATOM 708 O O . LEU A 1 85 ? -18.337 15.103 27.857 1.00 50.25 85 LEU A O 1
ATOM 712 N N . ARG A 1 86 ? -17.728 13.527 29.325 1.00 55.75 86 ARG A N 1
ATOM 713 C CA . ARG A 1 86 ? -18.680 13.970 30.363 1.00 55.75 86 ARG A CA 1
ATOM 714 C C . ARG A 1 86 ? -18.285 15.296 31.034 1.00 55.75 86 ARG A C 1
ATOM 716 O O . ARG A 1 86 ? -19.150 15.973 31.570 1.00 55.75 86 ARG A O 1
ATOM 723 N N . ARG A 1 87 ? -17.010 15.703 30.968 1.00 52.50 87 ARG A N 1
ATOM 724 C CA . ARG A 1 87 ? -16.528 16.951 31.591 1.00 52.50 87 ARG A CA 1
ATOM 725 C C . ARG A 1 87 ? -16.650 18.184 30.682 1.00 52.50 87 ARG A C 1
ATOM 727 O O . ARG A 1 87 ? -16.595 19.297 31.171 1.00 52.50 87 ARG A O 1
ATOM 734 N N . ILE A 1 88 ? -16.854 18.004 29.375 1.00 51.78 88 ILE A N 1
ATOM 735 C CA . ILE A 1 88 ? -16.981 19.127 28.423 1.00 51.78 88 ILE A CA 1
ATOM 736 C C . ILE A 1 88 ? -18.447 19.587 28.271 1.00 51.78 88 ILE A C 1
ATOM 738 O O . ILE A 1 88 ? -18.697 20.699 27.826 1.00 51.78 88 ILE A O 1
ATOM 742 N N . GLY A 1 89 ? -19.425 18.777 28.701 1.00 47.25 89 GLY A N 1
ATOM 743 C CA . GLY A 1 89 ? -20.853 19.121 28.635 1.00 47.25 89 GLY A CA 1
ATOM 744 C C . GLY A 1 89 ? -21.485 19.675 29.921 1.00 47.25 89 GLY A C 1
ATOM 745 O O . GLY A 1 89 ? -22.651 20.049 29.877 1.00 47.25 89 GLY A O 1
ATOM 746 N N . GLN A 1 90 ? -20.774 19.702 31.057 1.00 51.88 90 GLN A N 1
ATOM 747 C CA . GLN A 1 90 ? -21.342 20.115 32.357 1.00 51.88 90 GLN A CA 1
ATOM 748 C C . GLN A 1 90 ? -20.762 21.408 32.946 1.00 51.88 90 GLN A C 1
ATOM 750 O O . GLN A 1 90 ? -21.405 21.998 33.807 1.00 51.88 90 GLN A O 1
ATOM 755 N N . ASP A 1 91 ? -19.639 21.907 32.428 1.00 49.84 91 ASP A N 1
ATOM 756 C CA . ASP A 1 91 ? -19.016 23.144 32.906 1.00 49.84 91 ASP A CA 1
ATOM 757 C C . ASP A 1 91 ? -19.157 24.263 31.863 1.00 49.84 91 ASP A C 1
ATOM 759 O O . ASP A 1 91 ? -18.172 24.763 31.322 1.00 49.84 91 ASP A O 1
ATOM 763 N N . ALA A 1 92 ? -20.393 24.678 31.581 1.00 46.78 92 ALA A N 1
ATOM 764 C CA . ALA A 1 92 ? -20.649 26.030 31.087 1.00 46.78 92 ALA A CA 1
ATOM 765 C C . ALA A 1 92 ? -20.941 26.937 32.298 1.00 46.78 92 ALA A C 1
ATOM 767 O O . ALA A 1 92 ? -22.108 27.097 32.664 1.00 46.78 92 ALA A O 1
ATOM 768 N N . PRO A 1 93 ? -19.923 27.505 32.978 1.00 48.34 93 PRO A N 1
ATOM 769 C CA . PRO A 1 93 ? -20.167 28.522 33.981 1.00 48.34 93 PRO A CA 1
ATOM 770 C C . PRO A 1 93 ? -20.603 29.812 33.285 1.00 48.34 93 PRO A C 1
ATOM 772 O O . PRO A 1 93 ? -19.979 30.283 32.332 1.00 48.34 93 PRO A O 1
ATOM 775 N N . GLY A 1 94 ? -21.704 30.368 33.787 1.00 54.38 94 GLY A N 1
ATOM 776 C CA . GLY A 1 94 ? -22.176 31.702 33.457 1.00 54.38 94 GLY A CA 1
ATOM 777 C C . GLY A 1 94 ? -21.087 32.764 33.616 1.00 54.38 94 GLY A C 1
ATOM 778 O O . GLY A 1 94 ? -20.108 32.594 34.342 1.00 54.38 94 GLY A O 1
ATOM 779 N N . GLY A 1 95 ? -21.288 33.862 32.889 1.00 54.53 95 GLY A N 1
ATOM 780 C CA . GLY A 1 95 ? -20.347 34.963 32.747 1.00 54.53 95 GLY A CA 1
ATOM 781 C C . GLY A 1 95 ? -19.730 35.453 34.057 1.00 54.53 95 GLY A C 1
ATOM 782 O O . GLY A 1 95 ? -20.425 35.806 35.007 1.00 54.53 95 GLY A O 1
ATOM 783 N N . GLY A 1 96 ? -18.402 35.537 34.048 1.00 49.62 96 GLY A N 1
ATOM 784 C CA . GLY A 1 96 ? -17.609 36.346 34.963 1.00 49.62 96 GLY A CA 1
ATOM 785 C C . GLY A 1 96 ? -16.819 37.397 34.169 1.00 49.62 96 GLY A C 1
ATOM 786 O O . GLY A 1 96 ? -16.421 37.118 33.034 1.00 49.62 96 GLY A O 1
ATOM 787 N N . PRO A 1 97 ? -16.622 38.611 34.716 1.00 53.72 97 PRO A N 1
ATOM 788 C CA . PRO A 1 97 ? -15.986 39.721 34.013 1.00 53.72 97 PRO A CA 1
ATOM 789 C C . PRO A 1 97 ? -14.479 39.509 33.803 1.00 53.72 97 PRO A C 1
ATOM 791 O O . PRO A 1 97 ? -13.794 38.874 34.603 1.00 53.72 97 PRO A O 1
ATOM 794 N N . ALA A 1 98 ? -13.984 40.071 32.699 1.00 41.50 98 ALA A N 1
ATOM 795 C CA . ALA A 1 98 ? -12.605 39.981 32.236 1.00 41.50 98 ALA A CA 1
ATOM 796 C C . ALA A 1 98 ? -11.584 40.525 33.258 1.00 41.50 98 ALA A C 1
ATOM 798 O O . ALA A 1 98 ? -11.819 41.582 33.849 1.00 41.50 98 ALA A O 1
ATOM 799 N N . PRO A 1 99 ? -10.419 39.872 33.428 1.00 46.47 99 PRO A N 1
ATOM 800 C CA . PRO A 1 99 ? -9.326 40.427 34.210 1.00 46.47 99 PRO A CA 1
ATOM 801 C C . PRO A 1 99 ? -8.608 41.542 33.437 1.00 46.47 99 PRO A C 1
ATOM 803 O O . PRO A 1 99 ? -8.201 41.388 32.285 1.00 46.47 99 PRO A O 1
ATOM 806 N N . SER A 1 100 ? -8.455 42.674 34.115 1.00 51.16 100 SER A N 1
ATOM 807 C CA . SER A 1 100 ? -7.708 43.858 33.703 1.00 51.16 100 SER A CA 1
ATOM 808 C C . SER A 1 100 ? -6.218 43.564 33.496 1.00 51.16 100 SER A C 1
ATOM 810 O O . SER A 1 100 ? -5.560 43.005 34.374 1.00 51.16 100 SER A O 1
ATOM 812 N N . LEU A 1 101 ? -5.687 44.015 32.358 1.00 40.44 101 LEU A N 1
ATOM 813 C CA . LEU A 1 101 ? -4.262 44.072 32.029 1.00 40.44 101 LEU A CA 1
ATOM 814 C C . LEU A 1 101 ? -3.524 45.015 32.992 1.00 40.44 101 LEU A C 1
ATOM 816 O O . LEU A 1 101 ? -3.656 46.234 32.903 1.00 40.44 101 LEU A O 1
ATOM 820 N N . GLY A 1 102 ? -2.745 44.437 33.905 1.00 45.34 102 GLY A N 1
ATOM 821 C CA . GLY A 1 102 ? -1.773 45.148 34.729 1.00 45.34 102 GLY A CA 1
ATOM 822 C C . GLY A 1 102 ? -0.421 45.215 34.025 1.00 45.34 102 GLY A C 1
ATOM 823 O O . GLY A 1 102 ? 0.178 44.186 33.719 1.00 45.34 102 GLY A O 1
ATOM 824 N N . ALA A 1 103 ? 0.043 46.436 33.774 1.00 48.69 103 ALA A N 1
ATOM 825 C CA . ALA A 1 103 ? 1.405 46.743 33.373 1.00 48.69 103 ALA A CA 1
ATOM 826 C C . ALA A 1 103 ? 2.400 46.337 34.475 1.00 48.69 103 ALA A C 1
ATOM 828 O O . ALA A 1 103 ? 2.176 46.640 35.646 1.00 48.69 103 ALA A O 1
ATOM 829 N N . SER A 1 104 ? 3.518 45.711 34.098 1.00 51.47 104 SER A N 1
ATOM 830 C CA . SER A 1 104 ? 4.719 45.676 34.934 1.00 51.47 104 SER A CA 1
ATOM 831 C C . SER A 1 104 ? 5.960 45.884 34.080 1.00 51.47 104 SER A C 1
ATOM 833 O O . SER A 1 104 ? 6.293 45.102 33.194 1.00 51.47 104 SER A O 1
ATOM 835 N N . ASP A 1 105 ? 6.580 46.998 34.422 1.00 44.12 105 ASP A N 1
ATOM 836 C CA . ASP A 1 105 ? 7.901 47.524 34.139 1.00 44.12 105 ASP A CA 1
ATOM 837 C C . ASP A 1 105 ? 9.043 46.615 34.654 1.00 44.12 105 ASP A C 1
ATOM 839 O O . ASP A 1 105 ? 8.819 45.738 35.495 1.00 44.12 105 ASP A O 1
ATOM 843 N N . GLY A 1 106 ? 10.272 46.894 34.201 1.00 41.91 106 GLY A N 1
ATOM 844 C CA . GLY A 1 106 ? 11.501 46.563 34.934 1.00 41.91 106 GLY A CA 1
ATOM 845 C C . GLY A 1 106 ? 12.437 45.540 34.283 1.00 41.91 106 GLY A C 1
ATOM 846 O O . GLY A 1 106 ? 12.285 44.337 34.466 1.00 41.91 106 GLY A O 1
ATOM 847 N N . GLY A 1 107 ? 13.461 46.024 33.573 1.00 45.31 107 GLY A N 1
ATOM 848 C CA . GLY A 1 107 ? 14.482 45.201 32.919 1.00 45.31 107 GLY A CA 1
ATOM 849 C C . GLY A 1 107 ? 15.578 44.611 33.818 1.00 45.31 107 GLY A C 1
ATOM 850 O O . GLY A 1 107 ? 15.635 44.848 35.023 1.00 45.31 107 GLY A O 1
ATOM 851 N N . LYS A 1 108 ? 16.507 43.880 33.184 1.00 45.69 108 LYS A N 1
ATOM 852 C CA . LYS A 1 108 ? 17.919 43.774 33.588 1.00 45.69 108 LYS A CA 1
ATOM 853 C C . LYS A 1 108 ? 18.777 43.162 32.476 1.00 45.69 108 LYS A C 1
ATOM 855 O O . LYS A 1 108 ? 18.515 42.073 31.982 1.00 45.69 108 LYS A O 1
ATOM 860 N N . THR A 1 109 ? 19.806 43.921 32.130 1.00 47.09 109 THR A N 1
ATOM 861 C CA . THR A 1 109 ? 21.043 43.587 31.420 1.00 47.09 109 THR A CA 1
ATOM 862 C C . THR A 1 109 ? 21.775 42.379 32.017 1.00 47.09 109 THR A C 1
ATOM 864 O O . THR A 1 109 ? 21.871 42.284 33.237 1.00 47.09 109 THR A O 1
ATOM 867 N N . LEU A 1 110 ? 22.392 41.543 31.172 1.00 48.16 110 LEU A N 1
ATOM 868 C CA . LEU A 1 110 ? 23.806 41.139 31.274 1.00 48.16 110 LEU A CA 1
ATOM 869 C C . LEU A 1 110 ? 24.257 40.399 29.998 1.00 48.16 110 LEU A C 1
ATOM 871 O O . LEU A 1 110 ? 23.439 39.908 29.230 1.00 48.16 110 LEU A O 1
ATOM 875 N N . ALA A 1 111 ? 25.567 40.409 29.782 1.00 40.56 111 ALA A N 1
ATOM 876 C CA . ALA A 1 111 ? 26.264 40.300 28.511 1.00 40.56 111 ALA A CA 1
ATOM 877 C C . ALA A 1 111 ? 26.812 38.899 28.162 1.00 40.56 111 ALA A C 1
ATOM 879 O O . ALA A 1 111 ? 26.979 38.061 29.045 1.00 40.56 111 ALA A O 1
ATOM 880 N N . ASP A 1 112 ? 27.216 38.796 26.883 1.00 44.88 112 ASP A N 1
ATOM 881 C CA . ASP A 1 112 ? 28.361 38.048 26.317 1.00 44.88 112 ASP A CA 1
ATOM 882 C C . ASP A 1 112 ? 28.312 36.510 26.167 1.00 44.88 112 ASP A C 1
ATOM 884 O O . ASP A 1 112 ? 27.582 35.837 26.893 1.00 44.88 112 ASP A O 1
ATOM 888 N N . PRO A 1 113 ? 29.179 35.894 25.319 1.00 58.62 113 PRO A N 1
ATOM 889 C CA . PRO A 1 113 ? 29.881 36.416 24.130 1.00 58.62 113 PRO A CA 1
ATOM 890 C C . PRO A 1 113 ? 29.885 35.461 22.902 1.00 58.62 113 PRO A C 1
ATOM 892 O O . PRO A 1 113 ? 29.688 34.255 23.003 1.00 58.62 113 PRO A O 1
ATOM 895 N N . ALA A 1 114 ? 30.206 36.053 21.746 1.00 42.16 114 ALA A N 1
ATOM 896 C CA . ALA A 1 114 ? 30.977 35.513 20.614 1.00 42.16 114 ALA A CA 1
ATOM 897 C C . ALA A 1 114 ? 30.782 34.041 20.178 1.00 42.16 114 ALA A C 1
ATOM 899 O O . ALA A 1 114 ? 31.338 33.109 20.755 1.00 42.16 114 ALA A O 1
ATOM 900 N N . THR A 1 115 ? 30.149 33.856 19.015 1.00 52.84 115 THR A N 1
ATOM 901 C CA . THR A 1 115 ? 30.339 32.668 18.165 1.00 52.84 115 THR A CA 1
ATOM 902 C C . THR A 1 115 ? 31.038 33.106 16.872 1.00 52.84 115 THR A C 1
ATOM 904 O O . THR A 1 115 ? 30.615 34.104 16.284 1.00 52.84 115 THR A O 1
ATOM 907 N N . PRO A 1 116 ? 32.126 32.439 16.449 1.00 59.09 116 PRO A N 1
ATOM 908 C CA . PRO A 1 116 ? 32.892 32.844 15.279 1.00 59.09 116 PRO A CA 1
ATOM 909 C C . PRO A 1 116 ? 32.153 32.518 13.976 1.00 59.09 116 PRO A C 1
ATOM 911 O O . PRO A 1 116 ? 31.503 31.483 13.848 1.00 59.09 116 PRO A O 1
ATOM 914 N N . LEU A 1 117 ? 32.289 33.447 13.029 1.00 48.34 117 LEU A N 1
ATOM 915 C CA . LEU A 1 117 ? 31.940 33.324 11.619 1.00 48.34 117 LEU A CA 1
ATOM 916 C C . LEU A 1 117 ? 32.684 32.138 11.000 1.00 48.34 117 LEU A C 1
ATOM 918 O O . LEU A 1 117 ? 33.911 32.084 11.073 1.00 48.34 117 LEU A O 1
ATOM 922 N N . ASP A 1 118 ? 31.938 31.227 10.380 1.00 47.38 118 ASP A N 1
ATOM 923 C CA . ASP A 1 118 ? 32.489 30.214 9.488 1.00 47.38 118 ASP A CA 1
ATOM 924 C C . ASP A 1 118 ? 32.121 30.601 8.050 1.00 47.38 118 ASP A C 1
ATOM 926 O O . ASP A 1 118 ? 30.965 30.518 7.622 1.00 47.38 118 ASP A O 1
ATOM 930 N N . ASP A 1 119 ? 33.123 31.114 7.338 1.00 48.53 119 ASP A N 1
ATOM 931 C CA . ASP A 1 119 ? 33.084 31.450 5.922 1.00 48.53 119 ASP A CA 1
ATOM 932 C C . ASP A 1 119 ? 33.191 30.157 5.106 1.00 48.53 119 ASP A C 1
ATOM 934 O O . ASP A 1 119 ? 34.272 29.607 4.908 1.00 48.53 119 ASP A O 1
ATOM 938 N N . SER A 1 120 ? 32.064 29.668 4.591 1.00 49.31 120 SER A N 1
ATOM 939 C CA . SER A 1 120 ? 32.041 28.545 3.648 1.00 49.31 120 SER A CA 1
ATOM 940 C C . SER A 1 120 ? 31.264 28.903 2.383 1.00 49.31 120 SER A C 1
ATOM 942 O O . SER A 1 120 ? 30.058 28.710 2.269 1.00 49.31 120 SER A O 1
ATOM 944 N N . VAL A 1 121 ? 32.021 29.480 1.445 1.00 49.31 121 VAL A N 1
ATOM 945 C CA . VAL A 1 121 ? 32.012 29.250 -0.011 1.00 49.31 121 VAL A CA 1
ATOM 946 C C . VAL A 1 121 ? 30.704 28.689 -0.584 1.00 49.31 121 VAL A C 1
ATOM 948 O O . VAL A 1 121 ? 30.483 27.481 -0.640 1.00 49.31 121 VAL A O 1
ATOM 951 N N . SER A 1 122 ? 29.877 29.590 -1.115 1.00 43.91 122 SER A N 1
ATOM 952 C CA . SER A 1 122 ? 28.766 29.262 -2.007 1.00 43.91 122 SER A CA 1
ATOM 953 C C . SER A 1 122 ? 29.189 29.557 -3.449 1.00 43.91 122 SER A C 1
ATOM 955 O O . SER A 1 122 ? 29.126 30.691 -3.924 1.00 43.91 122 SER A O 1
ATOM 957 N N . THR A 1 123 ? 29.690 28.540 -4.147 1.00 46.22 123 THR A N 1
ATOM 958 C CA . THR A 1 123 ? 29.887 28.574 -5.600 1.00 46.22 123 THR A CA 1
ATOM 959 C C . THR A 1 123 ? 28.556 28.269 -6.282 1.00 46.22 123 THR A C 1
ATOM 961 O O . THR A 1 123 ? 28.178 27.115 -6.464 1.00 46.22 123 THR A O 1
ATOM 964 N N . SER A 1 124 ? 27.846 29.329 -6.667 1.00 47.69 124 SER A N 1
ATOM 965 C CA . SER A 1 124 ? 26.733 29.291 -7.621 1.00 47.69 124 SER A CA 1
ATOM 966 C C . SER A 1 124 ? 27.229 28.917 -9.023 1.00 47.69 124 SER A C 1
ATOM 968 O O . SER A 1 124 ? 28.047 29.654 -9.576 1.00 47.69 124 SER A O 1
ATOM 970 N N . PRO A 1 125 ? 26.711 27.859 -9.669 1.00 59.06 125 PRO A N 1
ATOM 971 C CA . PRO A 1 125 ? 26.739 27.769 -11.120 1.00 59.06 125 PRO A CA 1
ATOM 972 C C . PRO A 1 125 ? 25.542 28.523 -11.719 1.00 59.06 125 PRO A C 1
ATOM 974 O O . PRO A 1 125 ? 24.380 28.258 -11.408 1.00 59.06 125 PRO A O 1
ATOM 977 N N . SER A 1 126 ? 25.864 29.486 -12.581 1.00 46.12 126 SER A N 1
ATOM 978 C CA . SER A 1 126 ? 24.939 30.298 -13.370 1.00 46.12 126 SER A CA 1
ATOM 979 C C . SER A 1 126 ? 23.970 29.468 -14.231 1.00 46.12 126 SER A C 1
ATOM 981 O O . SER A 1 126 ? 24.333 28.395 -14.719 1.00 46.12 126 SER A O 1
ATOM 983 N N . PRO A 1 127 ? 22.752 29.985 -14.481 1.00 56.41 127 PRO A N 1
ATOM 984 C CA . PRO A 1 127 ? 21.724 29.311 -15.263 1.00 56.41 127 PRO A CA 1
ATOM 985 C C . PRO A 1 127 ? 22.041 29.320 -16.762 1.00 56.41 127 PRO A C 1
ATOM 987 O O . PRO A 1 127 ? 22.433 30.332 -17.343 1.00 56.41 127 PRO A O 1
ATOM 990 N N . THR A 1 128 ? 21.822 28.162 -17.382 1.00 56.94 128 THR A N 1
ATOM 991 C CA . THR A 1 128 ? 21.881 27.956 -18.830 1.00 56.94 128 THR A CA 1
ATOM 992 C C . THR A 1 128 ? 20.801 28.776 -19.535 1.00 56.94 128 THR A C 1
ATOM 994 O O . THR A 1 128 ? 19.659 28.866 -19.085 1.00 56.94 128 THR A O 1
ATOM 997 N N . GLN A 1 129 ? 21.221 29.384 -20.642 1.00 51.19 129 GLN A N 1
ATOM 998 C CA . GLN A 1 129 ? 20.465 30.207 -21.576 1.00 51.19 129 GLN A CA 1
ATOM 999 C C . GLN A 1 129 ? 19.065 29.669 -21.900 1.00 51.19 129 GLN A C 1
ATOM 1001 O O . GLN A 1 129 ? 18.875 28.561 -22.394 1.00 51.19 129 GLN A O 1
ATOM 1006 N N . ARG A 1 130 ? 18.094 30.553 -21.674 1.00 46.62 130 ARG A N 1
ATOM 1007 C CA . ARG A 1 130 ? 16.717 30.521 -22.155 1.00 46.62 130 ARG A CA 1
ATOM 1008 C C . ARG A 1 130 ? 16.708 30.714 -23.679 1.00 46.62 130 ARG A C 1
ATOM 1010 O O . ARG A 1 130 ? 16.827 31.845 -24.146 1.00 46.62 130 ARG A O 1
ATOM 1017 N N . ASN A 1 131 ? 16.536 29.633 -24.440 1.00 52.38 131 ASN A N 1
ATOM 1018 C CA . ASN A 1 131 ? 16.153 29.726 -25.849 1.00 52.38 131 ASN A CA 1
ATOM 1019 C C . ASN A 1 131 ? 14.711 30.232 -25.926 1.00 52.38 131 ASN A C 1
ATOM 1021 O O . ASN A 1 131 ? 13.784 29.599 -25.424 1.00 52.38 131 ASN A O 1
ATOM 1025 N N . SER A 1 132 ? 14.573 31.426 -26.491 1.00 53.78 132 SER A N 1
ATOM 1026 C CA . SER A 1 132 ? 13.310 32.091 -26.773 1.00 53.78 132 SER A CA 1
ATOM 1027 C C . SER A 1 132 ? 13.100 31.980 -28.275 1.00 53.78 132 SER A C 1
ATOM 1029 O O . SER A 1 132 ? 13.664 32.780 -29.004 1.00 53.78 132 SER A O 1
ATOM 1031 N N . ASP A 1 133 ? 12.328 30.990 -28.711 1.00 54.53 133 ASP A N 1
ATOM 1032 C CA . ASP A 1 133 ? 11.799 30.914 -30.073 1.00 54.53 133 ASP A CA 1
ATOM 1033 C C . ASP A 1 133 ? 10.318 30.531 -29.980 1.00 54.53 133 ASP A C 1
ATOM 1035 O O . ASP A 1 133 ? 9.926 29.371 -30.087 1.00 54.53 133 ASP A O 1
ATOM 1039 N N . ASP A 1 134 ? 9.508 31.553 -29.710 1.00 52.03 134 ASP A N 1
ATOM 1040 C CA . ASP A 1 134 ? 8.092 31.603 -30.065 1.00 52.03 134 ASP A CA 1
ATOM 1041 C C . ASP A 1 134 ? 8.000 31.956 -31.556 1.00 52.03 134 ASP A C 1
ATOM 1043 O O . ASP A 1 134 ? 8.583 32.957 -31.989 1.00 52.03 134 ASP A O 1
ATOM 1047 N N . PRO A 1 135 ? 7.205 31.215 -32.340 1.00 56.78 135 PRO A N 1
ATOM 1048 C CA . PRO A 1 135 ? 6.325 31.931 -33.249 1.00 56.78 135 PRO A CA 1
ATOM 1049 C C . PRO A 1 135 ? 4.875 31.453 -33.137 1.00 56.78 135 PRO A C 1
ATOM 1051 O O . PRO A 1 135 ? 4.513 30.342 -33.513 1.00 56.78 135 PRO A O 1
ATOM 1054 N N . ALA A 1 136 ? 4.046 32.382 -32.661 1.00 52.00 136 ALA A N 1
ATOM 1055 C CA . ALA A 1 136 ? 2.741 32.733 -33.208 1.00 52.00 136 ALA A CA 1
ATOM 1056 C C . ALA A 1 136 ? 1.941 31.599 -33.877 1.00 52.00 136 ALA A C 1
ATOM 1058 O O . ALA A 1 136 ? 2.098 31.295 -35.058 1.00 52.00 136 ALA A O 1
ATOM 1059 N N . SER A 1 137 ? 0.947 31.085 -33.158 1.00 50.56 137 SER A N 1
ATOM 1060 C CA . SER A 1 137 ? -0.241 30.495 -33.774 1.00 50.56 137 SER A CA 1
ATOM 1061 C C . SER A 1 137 ? -1.474 31.059 -33.087 1.00 50.56 137 SER A C 1
ATOM 1063 O O . SER A 1 137 ? -1.892 30.616 -32.021 1.00 50.56 137 SER A O 1
ATOM 1065 N N . GLY A 1 138 ? -2.018 32.110 -33.700 1.00 50.25 138 GLY A N 1
ATOM 1066 C CA . GLY A 1 138 ? -3.313 32.663 -33.350 1.00 50.25 138 GLY A CA 1
ATOM 1067 C C . GLY A 1 138 ? -4.417 31.696 -33.757 1.00 50.25 138 GLY A C 1
ATOM 1068 O O . GLY A 1 138 ? -4.672 31.498 -34.941 1.00 50.25 138 GLY A O 1
ATOM 1069 N N . THR A 1 139 ? -5.106 31.129 -32.775 1.00 49.59 139 THR A N 1
ATOM 1070 C CA . THR A 1 139 ? -6.428 30.537 -32.978 1.00 49.59 139 THR A CA 1
ATOM 1071 C C . THR A 1 139 ? -7.476 31.571 -32.599 1.00 49.59 139 THR A C 1
ATOM 1073 O O . THR A 1 139 ? -7.655 31.907 -31.427 1.00 49.59 139 THR A O 1
ATOM 1076 N N . ALA A 1 140 ? -8.137 32.101 -33.624 1.00 43.16 140 ALA A N 1
ATOM 1077 C CA . ALA A 1 140 ? -9.322 32.929 -33.509 1.00 43.16 140 ALA A CA 1
ATOM 1078 C C . ALA A 1 140 ? -10.404 32.191 -32.703 1.00 43.16 140 ALA A C 1
ATOM 1080 O O . ALA A 1 140 ? -10.861 31.120 -33.096 1.00 43.16 140 ALA A O 1
ATOM 1081 N N . TYR A 1 141 ? -10.826 32.777 -31.582 1.00 49.22 141 TYR A N 1
ATOM 1082 C CA . TYR A 1 141 ? -12.054 32.380 -30.904 1.00 49.22 141 TYR A CA 1
ATOM 1083 C C . TYR A 1 141 ? -13.241 32.886 -31.729 1.00 49.22 141 TYR A C 1
ATOM 1085 O O . TYR A 1 141 ? -13.568 34.073 -31.720 1.00 49.22 141 TYR A O 1
ATOM 1093 N N . SER A 1 142 ? -13.872 31.978 -32.471 1.00 46.91 142 SER A N 1
ATOM 1094 C CA . SER A 1 142 ? -15.166 32.216 -33.100 1.00 46.91 142 SER A CA 1
ATOM 1095 C C . SER A 1 142 ? -16.237 32.382 -32.024 1.00 46.91 142 SER A C 1
ATOM 1097 O O . SER A 1 142 ? -16.548 31.456 -31.278 1.00 46.91 142 SER A O 1
ATOM 1099 N N . ALA A 1 143 ? -16.813 33.581 -31.966 1.00 52.06 143 ALA A N 1
ATOM 1100 C CA . ALA A 1 143 ? -18.045 33.873 -31.254 1.00 52.06 143 ALA A CA 1
ATOM 1101 C C . ALA A 1 143 ? -19.204 33.094 -31.903 1.00 52.06 143 ALA A C 1
ATOM 1103 O O . ALA A 1 143 ? -19.692 33.464 -32.970 1.00 52.06 143 ALA A O 1
ATOM 1104 N N . GLY A 1 144 ? -19.606 31.989 -31.273 1.00 47.00 144 GLY A N 1
ATOM 1105 C CA . GLY A 1 144 ? -20.707 31.132 -31.705 1.00 47.00 144 GLY A CA 1
ATOM 1106 C C . GLY A 1 144 ? -21.941 31.296 -30.821 1.00 47.00 144 GLY A C 1
ATOM 1107 O O . GLY A 1 144 ? -21.953 30.848 -29.682 1.00 47.00 144 GLY A O 1
ATOM 1108 N N . THR A 1 145 ? -22.958 31.936 -31.399 1.00 49.03 145 THR A N 1
ATOM 1109 C CA . THR A 1 145 ? -24.397 31.643 -31.255 1.00 49.03 145 THR A CA 1
ATOM 1110 C C . THR A 1 145 ? -25.035 31.663 -29.857 1.00 49.03 145 THR A C 1
ATOM 1112 O O . THR A 1 145 ? -25.081 30.686 -29.117 1.00 49.03 145 THR A O 1
ATOM 1115 N N . ARG A 1 146 ? -25.675 32.805 -29.581 1.00 56.16 146 ARG A N 1
ATOM 1116 C CA . ARG A 1 146 ? -26.733 33.022 -28.587 1.00 56.16 146 ARG A CA 1
ATOM 1117 C C . ARG A 1 146 ? -27.952 32.160 -28.953 1.00 56.16 146 ARG A C 1
ATOM 1119 O O . ARG A 1 146 ? -28.701 32.526 -29.854 1.00 56.16 146 ARG A O 1
ATOM 1126 N N . GLY A 1 147 ? -28.083 31.006 -28.303 1.00 52.44 147 GLY A N 1
ATOM 1127 C CA . GLY A 1 147 ? -29.232 30.106 -28.413 1.00 52.44 147 GLY A CA 1
ATOM 1128 C C . GLY A 1 147 ? -30.479 30.646 -27.703 1.00 52.44 147 GLY A C 1
ATOM 1129 O O . GLY A 1 147 ? -30.388 31.349 -26.699 1.00 52.44 147 GLY A O 1
ATOM 1130 N N . ASP A 1 148 ? -31.611 30.325 -28.309 1.00 57.72 148 ASP A N 1
ATOM 1131 C CA . ASP A 1 148 ? -33.010 30.661 -28.036 1.00 57.72 148 ASP A CA 1
ATOM 1132 C C . ASP A 1 148 ? -33.500 30.185 -26.642 1.00 57.72 148 ASP A C 1
ATOM 1134 O O . ASP A 1 148 ? -33.225 29.045 -26.274 1.00 57.72 148 ASP A O 1
ATOM 1138 N N . PRO A 1 149 ? -34.206 31.010 -25.836 1.00 64.56 149 PRO A N 1
ATOM 1139 C CA . PRO A 1 149 ? -34.623 30.669 -24.469 1.00 64.56 149 PRO A CA 1
ATOM 1140 C C . PRO A 1 149 ? -35.948 29.882 -24.377 1.00 64.56 149 PRO A C 1
ATOM 1142 O O . PRO A 1 149 ? -36.691 30.050 -23.410 1.00 64.56 149 PRO A O 1
ATOM 1145 N N . THR A 1 150 ? -36.273 29.037 -25.355 1.00 65.31 150 THR A N 1
ATOM 1146 C CA . THR A 1 150 ? -37.544 28.288 -25.384 1.00 65.31 150 THR A CA 1
ATOM 1147 C C . THR A 1 150 ? -37.352 26.774 -25.396 1.00 65.31 150 THR A C 1
ATOM 1149 O O . THR A 1 150 ? -37.982 26.067 -26.176 1.00 65.31 150 THR A O 1
ATOM 1152 N N . ASP A 1 151 ? -36.519 26.257 -24.490 1.00 56.19 151 ASP A N 1
ATOM 1153 C CA . ASP A 1 151 ? -36.539 24.825 -24.185 1.00 56.19 151 ASP A CA 1
ATOM 1154 C C . ASP A 1 151 ? -37.665 24.488 -23.183 1.00 56.19 151 ASP A C 1
ATOM 1156 O O . ASP A 1 151 ? -37.888 25.230 -22.216 1.00 56.19 151 ASP A O 1
ATOM 1160 N N . PRO A 1 152 ? -38.420 23.400 -23.427 1.00 63.06 152 PRO A N 1
ATOM 1161 C CA . PRO A 1 152 ? -39.538 22.971 -22.598 1.00 63.06 152 PRO A CA 1
ATOM 1162 C C . PRO A 1 152 ? -39.062 22.591 -21.196 1.00 63.06 152 PRO A C 1
ATOM 1164 O O . PRO A 1 152 ? -38.073 21.888 -21.024 1.00 63.06 152 PRO A O 1
ATOM 1167 N N . VAL A 1 153 ? -39.810 23.065 -20.199 1.00 62.19 153 VAL A N 1
ATOM 1168 C CA . VAL A 1 153 ? -39.626 22.778 -18.775 1.00 62.19 153 VAL A CA 1
ATOM 1169 C C . VAL A 1 153 ? -39.523 21.268 -18.571 1.00 62.19 153 VAL A C 1
ATOM 1171 O O . VAL A 1 153 ? -40.498 20.547 -18.785 1.00 62.19 153 VAL A O 1
ATOM 1174 N N . ASP A 1 154 ? -38.328 20.832 -18.173 1.00 53.09 154 ASP A N 1
ATOM 1175 C CA . ASP A 1 154 ? -37.990 19.463 -17.809 1.00 53.09 154 ASP A CA 1
ATOM 1176 C C . ASP A 1 154 ? -39.063 18.856 -16.898 1.00 53.09 154 ASP A C 1
ATOM 1178 O O . ASP A 1 154 ? -39.413 19.400 -15.843 1.00 53.09 154 ASP A O 1
ATOM 1182 N N . GLU A 1 155 ? -39.564 17.689 -17.302 1.00 55.19 155 GLU A N 1
ATOM 1183 C CA . GLU A 1 155 ? -40.278 16.799 -16.402 1.00 55.19 155 GLU A CA 1
ATOM 1184 C C . GLU A 1 155 ? -39.416 16.535 -15.153 1.00 55.19 155 GLU A C 1
ATOM 1186 O O . GLU A 1 155 ? -38.193 16.409 -15.269 1.00 55.19 155 GLU A O 1
ATOM 1191 N N . PRO A 1 156 ? -40.013 16.392 -13.954 1.00 62.94 156 PRO A N 1
ATOM 1192 C CA . PRO A 1 156 ? -39.330 15.873 -12.774 1.00 62.94 156 PRO A CA 1
ATOM 1193 C C . PRO A 1 156 ? -39.016 14.388 -12.999 1.00 62.94 156 PRO A C 1
ATOM 1195 O O . PRO A 1 156 ? -39.666 13.490 -12.460 1.00 62.94 156 PRO A O 1
ATOM 1198 N N . GLY A 1 157 ? -38.020 14.150 -13.851 1.00 53.16 157 GLY A N 1
ATOM 1199 C CA . GLY A 1 157 ? -37.454 12.860 -14.164 1.00 53.16 157 GLY A CA 1
ATOM 1200 C C . GLY A 1 157 ? -37.003 12.218 -12.870 1.00 53.16 157 GLY A C 1
ATOM 1201 O O . GLY A 1 157 ? -36.134 12.726 -12.160 1.00 53.16 157 GLY A O 1
ATOM 1202 N N . THR A 1 158 ? -37.672 11.113 -12.573 1.00 51.94 158 THR A N 1
ATOM 1203 C CA . THR A 1 158 ? -37.351 10.107 -11.572 1.00 51.94 158 THR A CA 1
ATOM 1204 C C . THR A 1 158 ? -35.844 10.072 -11.386 1.00 51.94 158 THR A C 1
ATOM 1206 O O . THR A 1 158 ? -35.138 9.799 -12.352 1.00 51.94 158 THR A O 1
ATOM 1209 N N . GLY A 1 159 ? -35.369 10.442 -10.192 1.00 52.16 159 GLY A N 1
ATOM 1210 C CA . GLY A 1 159 ? -33.952 10.584 -9.878 1.00 52.16 159 GLY A CA 1
ATOM 1211 C C . GLY A 1 159 ? -33.190 9.337 -10.294 1.00 52.16 159 GLY A C 1
ATOM 1212 O O . GLY A 1 159 ? -33.132 8.364 -9.549 1.00 52.16 159 GLY A O 1
ATOM 1213 N N . LEU A 1 160 ? -32.649 9.367 -11.512 1.00 48.56 160 LEU A N 1
ATOM 1214 C CA . LEU A 1 160 ? -31.740 8.369 -12.019 1.00 48.56 160 LEU A CA 1
ATOM 1215 C C . LEU A 1 160 ? -30.533 8.497 -11.108 1.00 48.56 160 LEU A C 1
ATOM 1217 O O . LEU A 1 160 ? -29.747 9.439 -11.245 1.00 48.56 160 LEU A O 1
ATOM 1221 N N . GLU A 1 161 ? -30.448 7.594 -10.133 1.00 49.84 161 GLU A N 1
ATOM 1222 C CA . GLU A 1 161 ? -29.207 7.216 -9.481 1.00 49.84 161 GLU A CA 1
ATOM 1223 C C . GLU A 1 161 ? -28.211 7.011 -10.614 1.00 49.84 161 GLU A C 1
ATOM 1225 O O . GLU A 1 161 ? -28.203 5.973 -11.272 1.00 49.84 161 GLU A O 1
ATOM 1230 N N . ARG A 1 162 ? -27.453 8.060 -10.951 1.00 52.03 162 ARG A N 1
ATOM 1231 C CA . ARG A 1 162 ? -26.407 7.946 -11.952 1.00 52.03 162 ARG A CA 1
ATOM 1232 C C . ARG A 1 162 ? -25.472 6.905 -11.357 1.00 52.03 162 ARG A C 1
ATOM 1234 O O . ARG A 1 162 ? -24.926 7.195 -10.287 1.00 52.03 162 ARG A O 1
ATOM 1241 N N . PRO A 1 163 ? -25.339 5.710 -11.966 1.00 64.06 163 PRO A N 1
ATOM 1242 C CA . PRO A 1 163 ? -24.415 4.714 -11.460 1.00 64.06 163 PRO A CA 1
ATOM 1243 C C . PRO A 1 163 ? -23.085 5.435 -11.312 1.00 64.06 163 PRO A C 1
ATOM 1245 O O . PRO A 1 163 ? -22.645 6.100 -12.254 1.00 64.06 163 PRO A O 1
ATOM 1248 N N . ILE A 1 164 ? -22.549 5.439 -10.089 1.00 66.81 164 ILE A N 1
ATOM 1249 C CA . ILE A 1 164 ? -21.313 6.143 -9.763 1.00 66.81 164 ILE A CA 1
ATOM 1250 C C . ILE A 1 164 ? -20.295 5.592 -10.748 1.00 66.81 164 ILE A C 1
ATOM 1252 O O . ILE A 1 164 ? -19.944 4.418 -10.662 1.00 66.81 164 ILE A O 1
ATOM 1256 N N . ALA A 1 165 ? -19.941 6.392 -11.756 1.00 72.62 165 ALA A N 1
ATOM 1257 C CA . ALA A 1 165 ? -19.110 5.916 -12.844 1.00 72.62 165 ALA A CA 1
ATOM 1258 C C . ALA A 1 165 ? -17.822 5.405 -12.213 1.00 72.62 165 ALA A C 1
ATOM 1260 O O . ALA A 1 165 ? -17.160 6.156 -11.488 1.00 72.62 165 ALA A O 1
ATOM 1261 N N . GLU A 1 166 ? -17.522 4.122 -12.424 1.00 78.00 166 GLU A N 1
ATOM 1262 C CA . GLU A 1 166 ? -16.291 3.548 -11.906 1.00 78.00 166 GLU A CA 1
ATOM 1263 C C . GLU A 1 166 ? -15.132 4.450 -12.344 1.00 78.00 166 GLU A C 1
ATOM 1265 O O . GLU A 1 166 ? -15.069 4.839 -13.519 1.00 78.00 166 GLU A O 1
ATOM 1270 N N . PRO A 1 167 ? -14.254 4.864 -11.414 1.00 81.44 167 PRO A N 1
ATOM 1271 C CA . PRO A 1 167 ? -13.167 5.762 -11.752 1.00 81.44 167 PRO A CA 1
ATOM 1272 C C . PRO A 1 167 ? -12.327 5.121 -12.859 1.00 81.44 167 PRO A C 1
ATOM 1274 O O . PRO A 1 167 ? -11.774 4.040 -12.681 1.00 81.44 167 PRO A O 1
ATOM 1277 N N . TYR A 1 168 ? -12.260 5.786 -14.013 1.00 90.75 168 TYR A N 1
ATOM 1278 C CA . TYR A 1 168 ? -11.503 5.312 -15.167 1.00 90.75 168 TYR A CA 1
ATOM 1279 C C . TYR A 1 168 ? -10.027 5.129 -14.789 1.00 90.75 168 TYR A C 1
ATOM 1281 O O . TYR A 1 168 ? -9.344 6.094 -14.438 1.00 90.75 168 TYR A O 1
ATOM 1289 N N . VAL A 1 169 ? -9.533 3.893 -14.876 1.00 90.06 169 VAL A N 1
ATOM 1290 C CA . VAL A 1 169 ? -8.116 3.564 -14.694 1.00 90.06 169 VAL A CA 1
ATOM 1291 C C . VAL A 1 169 ? -7.504 3.299 -16.075 1.00 90.06 169 VAL A C 1
ATOM 1293 O O . VAL A 1 169 ? -7.960 2.385 -16.764 1.00 90.06 169 VAL A O 1
ATOM 1296 N N . PRO A 1 170 ? -6.494 4.077 -16.509 1.00 93.06 170 PRO A N 1
ATOM 1297 C CA . PRO A 1 170 ? -5.775 3.826 -17.755 1.00 93.06 170 PRO A CA 1
ATOM 1298 C C . PRO A 1 170 ? -5.180 2.413 -17.801 1.00 93.06 170 PRO A C 1
ATOM 1300 O O . PRO A 1 170 ? -4.718 1.898 -16.784 1.00 93.06 170 PRO A O 1
ATOM 1303 N N . ASP A 1 171 ? -5.138 1.802 -18.988 1.00 95.81 171 ASP A N 1
ATOM 1304 C CA . ASP A 1 171 ? -4.455 0.517 -19.184 1.00 95.81 171 ASP A CA 1
ATOM 1305 C C . ASP A 1 171 ? -2.945 0.684 -18.903 1.00 95.81 171 ASP A C 1
ATOM 1307 O O . ASP A 1 171 ? -2.274 1.419 -19.642 1.00 95.81 171 ASP A O 1
ATOM 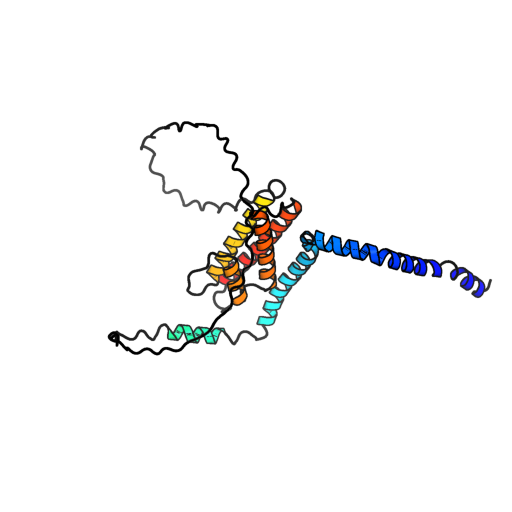1311 N N . PRO A 1 172 ? -2.377 -0.013 -17.895 1.00 95.75 172 PRO A N 1
ATOM 1312 C CA . PRO A 1 172 ? -0.965 0.115 -17.522 1.00 95.75 172 PRO A CA 1
ATOM 1313 C C . PRO A 1 172 ? -0.004 -0.314 -18.638 1.00 95.75 172 PRO A C 1
ATOM 1315 O O . PRO A 1 172 ? 1.181 0.014 -18.603 1.00 95.75 172 PRO A O 1
ATOM 1318 N N . SER A 1 173 ? -0.496 -1.041 -19.643 1.00 96.94 173 SER A N 1
ATOM 1319 C CA . SER A 1 173 ? 0.280 -1.441 -20.819 1.00 96.94 173 SER A CA 1
ATOM 1320 C C . SER A 1 173 ? 0.487 -0.285 -21.804 1.00 96.94 173 SER A C 1
ATOM 1322 O O . SER A 1 173 ? 1.451 -0.307 -22.567 1.00 96.94 173 SER A O 1
ATOM 1324 N N . ARG A 1 174 ? -0.413 0.708 -21.800 1.00 97.31 174 ARG A N 1
ATOM 1325 C CA . ARG A 1 174 ? -0.382 1.876 -22.697 1.00 97.31 174 ARG A CA 1
ATOM 1326 C C . ARG A 1 174 ? 0.132 3.126 -21.996 1.00 97.31 174 ARG A C 1
ATOM 1328 O O . ARG A 1 174 ? 0.894 3.877 -22.593 1.00 97.31 174 ARG A O 1
ATOM 1335 N N . ASP A 1 175 ? -0.283 3.330 -20.749 1.00 97.56 175 ASP A N 1
ATOM 1336 C CA . ASP A 1 175 ? 0.095 4.484 -19.935 1.00 97.56 175 ASP A CA 1
ATOM 1337 C C . ASP A 1 175 ? 0.412 4.044 -18.493 1.00 97.56 175 ASP A C 1
ATOM 1339 O O . ASP A 1 175 ? -0.440 4.128 -17.602 1.00 97.56 175 ASP A O 1
ATOM 1343 N N . PRO A 1 176 ? 1.631 3.528 -18.244 1.00 97.00 176 PRO A N 1
ATOM 1344 C CA . PRO A 1 176 ? 2.006 3.001 -16.935 1.00 97.00 176 PRO A CA 1
ATOM 1345 C C . PRO A 1 176 ? 2.026 4.091 -15.855 1.00 97.00 176 PRO A C 1
ATOM 1347 O O . PRO A 1 176 ? 1.570 3.863 -14.734 1.00 97.00 176 PRO A O 1
ATOM 1350 N N . SER A 1 177 ? 2.504 5.293 -16.185 1.00 97.25 177 SER A N 1
ATOM 1351 C CA . SER A 1 177 ? 2.531 6.423 -15.252 1.00 97.25 177 SER A CA 1
ATOM 1352 C C . SER A 1 177 ? 1.121 6.900 -14.908 1.00 97.25 177 SER A C 1
ATOM 1354 O O . SER A 1 177 ? 0.813 7.090 -13.730 1.00 97.25 177 SER A O 1
ATOM 1356 N N . GLY A 1 178 ? 0.241 7.048 -15.904 1.00 97.06 178 GLY A N 1
ATOM 1357 C CA . GLY A 1 178 ? -1.154 7.421 -15.678 1.00 97.06 178 GLY A CA 1
ATOM 1358 C C . GLY A 1 178 ? -1.910 6.386 -14.848 1.00 97.06 178 GLY A C 1
ATOM 1359 O O . GLY A 1 178 ? -2.622 6.758 -13.914 1.00 97.06 178 GLY A O 1
ATOM 1360 N N . ALA A 1 179 ? -1.696 5.093 -15.108 1.00 97.31 179 ALA A N 1
ATOM 1361 C CA . ALA A 1 179 ? -2.302 4.015 -14.330 1.00 97.31 179 ALA A CA 1
ATOM 1362 C C . ALA A 1 179 ? -1.920 4.085 -12.836 1.00 97.31 179 ALA A C 1
ATOM 1364 O O . ALA A 1 179 ? -2.799 4.006 -11.976 1.00 97.31 179 ALA A O 1
ATOM 1365 N N . ILE A 1 180 ? -0.637 4.323 -12.523 1.00 96.94 180 ILE A N 1
ATOM 1366 C CA . ILE A 1 180 ? -0.139 4.532 -11.147 1.00 96.94 180 ILE A CA 1
ATOM 1367 C C . ILE A 1 180 ? -0.802 5.752 -10.487 1.00 96.94 180 ILE A C 1
ATOM 1369 O O . ILE A 1 180 ? -1.228 5.698 -9.333 1.00 96.94 180 ILE A O 1
ATOM 1373 N N . MET A 1 181 ? -0.903 6.872 -11.206 1.00 97.25 181 MET A N 1
ATOM 1374 C CA . MET A 1 181 ? -1.457 8.116 -10.658 1.00 97.25 181 MET A CA 1
ATOM 1375 C C . MET A 1 181 ? -2.961 8.013 -10.374 1.00 97.25 181 MET A C 1
ATOM 1377 O O . MET A 1 181 ? -3.442 8.545 -9.366 1.00 97.25 181 MET A O 1
ATOM 1381 N N . MET A 1 182 ? -3.698 7.309 -11.232 1.00 96.69 182 MET A N 1
ATOM 1382 C CA . MET A 1 182 ? -5.139 7.117 -11.073 1.00 96.69 182 MET A CA 1
ATOM 1383 C C . MET A 1 182 ? -5.466 6.124 -9.956 1.00 96.69 182 MET A C 1
ATOM 1385 O O . MET A 1 182 ? -6.328 6.416 -9.124 1.00 96.69 182 MET A O 1
ATOM 1389 N N . SER A 1 183 ? -4.738 5.008 -9.855 1.00 96.56 183 SER A N 1
ATOM 1390 C CA . SER A 1 183 ? -4.937 4.055 -8.755 1.00 96.56 183 SER A CA 1
ATOM 1391 C C . SER A 1 183 ? -4.567 4.657 -7.395 1.00 96.56 183 SER A C 1
ATOM 1393 O O . SER A 1 183 ? -5.310 4.486 -6.427 1.00 96.56 183 SER A O 1
ATOM 1395 N N . TRP A 1 184 ? -3.497 5.460 -7.322 1.00 97.56 184 TRP A N 1
ATOM 1396 C CA . TRP A 1 184 ? -3.147 6.199 -6.105 1.00 97.56 184 TRP A CA 1
ATOM 1397 C C . TRP A 1 184 ? -4.239 7.191 -5.683 1.00 97.56 184 TRP A C 1
ATOM 1399 O O . TRP A 1 184 ? -4.560 7.298 -4.496 1.00 97.56 184 TRP A O 1
ATOM 1409 N N . THR A 1 185 ? -4.827 7.913 -6.642 1.00 96.25 185 THR A N 1
ATOM 1410 C CA . THR A 1 185 ? -5.944 8.837 -6.383 1.00 96.25 185 THR A CA 1
ATOM 1411 C C . THR A 1 185 ? -7.138 8.097 -5.782 1.00 96.25 185 THR A C 1
ATOM 1413 O O . THR A 1 185 ? -7.669 8.530 -4.758 1.00 96.25 185 THR A O 1
ATOM 1416 N N . ALA A 1 186 ? -7.512 6.953 -6.362 1.00 95.69 186 ALA A N 1
ATOM 1417 C CA . ALA A 1 186 ? -8.611 6.127 -5.866 1.00 95.69 186 ALA A CA 1
ATOM 1418 C C . ALA A 1 186 ? -8.348 5.592 -4.446 1.00 95.69 186 ALA A C 1
ATOM 1420 O O . ALA A 1 186 ? -9.217 5.693 -3.581 1.00 95.69 186 ALA A O 1
ATOM 1421 N N . LEU A 1 187 ? -7.140 5.086 -4.174 1.00 97.06 187 LEU A N 1
ATOM 1422 C CA . LEU A 1 187 ? -6.745 4.639 -2.834 1.00 97.06 187 LEU A CA 1
ATOM 1423 C C . LEU A 1 187 ? -6.783 5.793 -1.820 1.00 97.06 187 LEU A C 1
ATOM 1425 O O . LEU A 1 187 ? -7.321 5.646 -0.725 1.00 97.06 187 LEU A O 1
ATOM 1429 N N . THR A 1 188 ? -6.246 6.957 -2.188 1.00 97.56 188 THR A N 1
ATOM 1430 C CA . THR A 1 188 ? -6.190 8.131 -1.303 1.00 97.56 188 THR A CA 1
ATOM 1431 C C . THR A 1 188 ? -7.583 8.616 -0.909 1.00 97.56 188 THR A C 1
ATOM 1433 O O . THR A 1 188 ? -7.795 8.963 0.253 1.00 97.56 188 THR A O 1
ATOM 1436 N N . GLN A 1 189 ? -8.535 8.602 -1.845 1.00 96.06 189 GLN A N 1
ATOM 1437 C CA . GLN A 1 189 ? -9.926 8.949 -1.560 1.00 96.06 189 GLN A CA 1
ATOM 1438 C C . GLN A 1 189 ? -10.510 8.037 -0.471 1.00 96.06 189 GLN A C 1
ATOM 1440 O O . GLN A 1 189 ? -10.995 8.532 0.543 1.00 96.06 189 GLN A O 1
ATOM 1445 N N . VAL A 1 190 ? -10.348 6.718 -0.611 1.00 96.62 190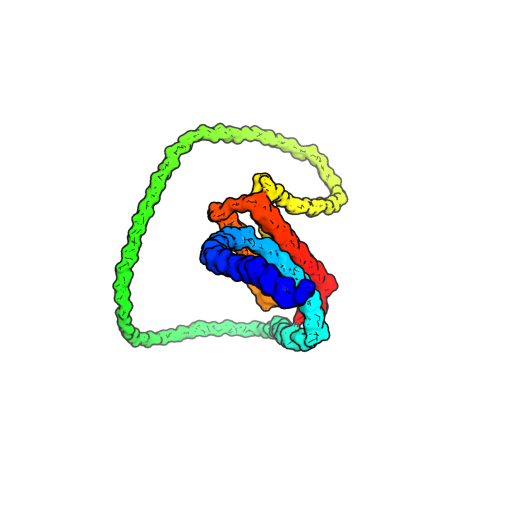 VAL A N 1
ATOM 1446 C CA . VAL A 1 190 ? -10.841 5.751 0.383 1.00 96.62 190 VAL A CA 1
ATOM 1447 C C . VAL A 1 190 ? -10.132 5.897 1.733 1.00 96.62 190 VAL A C 1
ATOM 1449 O O . VAL A 1 190 ? -10.767 5.761 2.774 1.00 96.62 190 VAL A O 1
ATOM 1452 N N . LEU A 1 191 ? -8.838 6.231 1.762 1.00 97.00 191 LEU A N 1
ATOM 1453 C CA . LEU A 1 191 ? -8.136 6.516 3.022 1.00 97.00 191 LEU A CA 1
ATOM 1454 C C . LEU A 1 191 ? -8.709 7.745 3.742 1.00 97.00 191 LEU A C 1
ATOM 1456 O O . LEU A 1 191 ? -8.780 7.759 4.974 1.00 97.00 191 LEU A O 1
ATOM 1460 N N . PHE A 1 192 ? -9.119 8.775 2.998 1.00 96.31 192 PHE A N 1
ATOM 1461 C CA . PHE A 1 192 ? -9.797 9.936 3.574 1.00 96.31 192 PHE A CA 1
ATOM 1462 C C . PHE A 1 192 ? -11.190 9.584 4.088 1.00 96.31 192 PHE A C 1
ATOM 1464 O O . PHE A 1 192 ? -11.548 10.031 5.179 1.00 96.31 192 PHE A O 1
ATOM 1471 N N . ASP A 1 193 ? -11.926 8.740 3.371 1.00 94.75 193 ASP A N 1
ATOM 1472 C CA . ASP A 1 193 ? -13.242 8.263 3.797 1.00 94.75 193 ASP A CA 1
ATOM 1473 C C . ASP A 1 193 ? -13.134 7.380 5.053 1.00 94.75 193 ASP A C 1
ATOM 1475 O O . ASP A 1 193 ? -13.859 7.590 6.026 1.00 94.75 193 ASP A O 1
ATOM 1479 N N . LEU A 1 194 ? -12.145 6.480 5.110 1.00 95.62 194 LEU A N 1
ATOM 1480 C CA . LEU A 1 194 ? -11.832 5.673 6.296 1.00 95.62 194 LEU A CA 1
ATOM 1481 C C . LEU A 1 194 ? -11.460 6.554 7.488 1.00 95.62 194 LEU A C 1
ATOM 1483 O O . LEU A 1 194 ? -11.890 6.323 8.622 1.00 95.62 194 LEU A O 1
ATOM 1487 N N . ARG A 1 195 ? -10.678 7.607 7.244 1.00 95.81 195 ARG A N 1
ATOM 1488 C CA . ARG A 1 195 ? -10.340 8.577 8.283 1.00 95.81 195 ARG A CA 1
ATOM 1489 C C . ARG A 1 195 ? -11.563 9.334 8.766 1.00 95.81 195 ARG A C 1
ATOM 1491 O O . ARG A 1 195 ? -11.648 9.559 9.968 1.00 95.81 195 ARG A O 1
ATOM 1498 N N . ALA A 1 196 ? -12.462 9.734 7.871 1.00 93.50 196 ALA A N 1
ATOM 1499 C CA . ALA A 1 196 ? -13.703 10.412 8.223 1.00 93.50 196 ALA A CA 1
ATOM 1500 C C . ALA A 1 196 ? -14.620 9.502 9.053 1.00 93.50 196 ALA A C 1
ATOM 1502 O O . ALA A 1 196 ? -15.155 9.958 10.060 1.00 93.50 196 ALA A O 1
ATOM 1503 N N . ALA A 1 197 ? -14.715 8.217 8.701 1.00 92.81 197 ALA A N 1
ATOM 1504 C CA . ALA A 1 197 ? -15.497 7.224 9.439 1.00 92.81 197 ALA A CA 1
ATOM 1505 C C . ALA A 1 197 ? -14.952 6.956 10.856 1.00 92.81 197 ALA A C 1
ATOM 1507 O O . ALA A 1 197 ? -15.718 6.692 11.775 1.00 92.81 197 ALA A O 1
ATOM 1508 N N . THR A 1 198 ? -13.635 7.064 11.052 1.00 92.50 198 THR A N 1
ATOM 1509 C CA . THR A 1 198 ? -12.966 6.830 12.349 1.00 92.50 198 THR A CA 1
ATOM 1510 C C . THR A 1 198 ? -12.617 8.109 13.114 1.00 92.50 198 THR A C 1
ATOM 1512 O O . THR A 1 198 ? -12.031 8.065 14.199 1.00 92.50 198 THR A O 1
ATOM 1515 N N . ALA A 1 199 ? -12.903 9.288 12.559 1.00 86.94 199 ALA A N 1
ATOM 1516 C CA . ALA A 1 199 ? -12.553 10.553 13.189 1.00 86.94 199 ALA A CA 1
ATOM 1517 C C . ALA A 1 199 ? -13.503 10.936 14.314 1.00 86.94 199 ALA A C 1
ATOM 1519 O O . ALA A 1 199 ? -14.689 11.153 14.108 1.00 86.94 199 ALA A O 1
ATOM 1520 N N . GLY A 1 200 ? -12.921 11.167 15.494 1.00 80.12 200 GLY A N 1
ATOM 1521 C CA . GLY A 1 200 ? -13.517 12.049 16.489 1.00 80.12 200 GLY A CA 1
ATOM 1522 C C . GLY A 1 200 ? -13.618 13.505 15.993 1.00 80.12 200 GLY A C 1
ATOM 1523 O O . GLY A 1 200 ? -13.088 13.848 14.931 1.00 80.12 200 GLY A O 1
ATOM 1524 N N . PRO A 1 201 ? -14.261 14.389 16.773 1.00 76.25 201 PRO A N 1
ATOM 1525 C CA . PRO A 1 201 ? -14.506 15.777 16.389 1.00 76.25 201 PRO A CA 1
ATOM 1526 C C . PRO A 1 201 ? -13.203 16.513 16.048 1.00 76.25 201 PRO A C 1
ATOM 1528 O O . PRO A 1 201 ? -12.292 16.619 16.871 1.00 76.25 201 PRO A O 1
ATOM 1531 N N . GLY A 1 202 ? -13.114 17.029 14.822 1.00 85.31 202 GLY A N 1
ATOM 1532 C CA . GLY A 1 202 ? -11.953 17.765 14.330 1.00 85.31 202 GLY A CA 1
ATOM 1533 C C . GLY A 1 202 ? -11.950 17.908 12.810 1.00 85.31 202 GLY A C 1
ATOM 1534 O O . GLY A 1 202 ? -12.662 17.203 12.100 1.00 85.31 202 GLY A O 1
ATOM 1535 N N . ARG A 1 203 ? -11.136 18.838 12.297 1.00 88.69 203 ARG A N 1
ATOM 1536 C CA . ARG A 1 203 ? -10.965 19.023 10.851 1.00 88.69 203 ARG A CA 1
ATOM 1537 C C . ARG A 1 203 ? -10.072 17.902 10.299 1.00 88.69 203 ARG A C 1
ATOM 1539 O O . ARG A 1 203 ? -8.919 17.814 10.731 1.00 88.69 203 ARG A O 1
ATOM 1546 N N . PRO A 1 204 ? -10.544 17.071 9.353 1.00 88.81 204 PRO A N 1
ATOM 1547 C CA . PRO A 1 204 ? -9.707 16.041 8.751 1.00 88.81 204 PRO A CA 1
ATOM 1548 C C . PRO A 1 204 ? -8.558 16.674 7.954 1.00 88.81 204 PRO A C 1
ATOM 1550 O O . PRO A 1 204 ? -8.715 17.716 7.311 1.00 88.81 204 PRO A O 1
ATOM 1553 N N . SER A 1 205 ? -7.381 16.046 8.014 1.00 94.50 205 SER A N 1
ATOM 1554 C CA . SER A 1 205 ? -6.231 16.436 7.196 1.00 94.50 205 SER A CA 1
ATOM 1555 C C . SER A 1 205 ? -6.442 15.986 5.751 1.00 94.50 205 SER A C 1
ATOM 1557 O O . SER A 1 205 ? -6.915 14.881 5.516 1.00 94.50 205 SER A O 1
ATOM 1559 N N . LYS A 1 206 ? -6.032 16.817 4.786 1.00 94.00 206 LYS A N 1
ATOM 1560 C CA . LYS A 1 206 ? -5.967 16.444 3.360 1.00 94.00 206 LYS A CA 1
ATOM 1561 C C . LYS A 1 206 ? -4.620 15.828 2.964 1.00 94.00 206 LYS A C 1
ATOM 1563 O O . LYS A 1 206 ? -4.420 15.482 1.807 1.00 94.00 206 LYS A O 1
ATOM 1568 N N . ASN A 1 207 ? -3.663 15.753 3.890 1.00 96.38 207 ASN A N 1
ATOM 1569 C CA . ASN A 1 207 ? -2.351 15.176 3.615 1.00 96.38 207 ASN A CA 1
ATOM 1570 C C . ASN A 1 207 ? -2.391 13.659 3.883 1.00 96.38 207 ASN A C 1
ATOM 1572 O O . ASN A 1 207 ? -2.584 13.277 5.042 1.00 96.38 207 ASN A O 1
ATOM 1576 N N . PRO A 1 208 ? -2.161 12.800 2.870 1.00 96.38 208 PRO A N 1
ATOM 1577 C CA . PRO A 1 208 ? -2.262 11.349 3.017 1.00 96.38 208 PRO A CA 1
ATOM 1578 C C . PRO A 1 208 ? -1.294 10.779 4.058 1.00 96.38 208 PRO A C 1
ATOM 1580 O O . PRO A 1 208 ? -1.675 9.876 4.795 1.00 96.38 208 PRO A O 1
ATOM 1583 N N . ARG A 1 209 ? -0.083 11.341 4.207 1.00 96.94 209 ARG A N 1
ATOM 1584 C CA . ARG A 1 209 ? 0.874 10.891 5.239 1.00 96.94 209 ARG A CA 1
ATOM 1585 C C . ARG A 1 209 ? 0.323 11.103 6.642 1.00 96.94 209 ARG A C 1
ATOM 1587 O O . ARG A 1 209 ? 0.317 10.192 7.456 1.00 96.94 209 ARG A O 1
ATOM 1594 N N . VAL A 1 210 ? -0.209 12.300 6.887 1.00 96.31 210 VAL A N 1
ATOM 1595 C CA . VAL A 1 210 ? -0.814 12.651 8.177 1.00 96.31 210 VAL A CA 1
ATOM 1596 C C . VAL A 1 210 ? -2.029 11.769 8.457 1.00 96.31 210 VAL A C 1
ATOM 1598 O O . VAL A 1 210 ? -2.241 11.366 9.596 1.00 96.31 210 VAL A O 1
ATOM 1601 N N . VAL A 1 211 ? -2.822 11.457 7.430 1.00 96.75 211 VAL A N 1
ATOM 1602 C CA . VAL A 1 211 ? -3.976 10.563 7.563 1.00 96.75 211 VAL A CA 1
ATOM 1603 C C . VAL A 1 211 ? -3.543 9.141 7.919 1.00 96.75 211 VAL A C 1
ATOM 1605 O O . VAL A 1 211 ? -4.086 8.580 8.866 1.00 96.75 211 VAL A O 1
ATOM 1608 N N . LEU A 1 212 ? -2.534 8.591 7.245 1.00 96.69 212 LEU A N 1
ATOM 1609 C CA . LEU A 1 212 ? -1.990 7.264 7.552 1.00 96.69 212 LEU A CA 1
ATOM 1610 C C . LEU A 1 212 ? -1.403 7.188 8.961 1.00 96.69 212 LEU A C 1
ATOM 1612 O O . LEU A 1 212 ? -1.687 6.240 9.688 1.00 96.69 212 LEU A O 1
ATOM 1616 N N . ASP A 1 213 ? -0.642 8.200 9.377 1.00 96.00 213 ASP A N 1
ATOM 1617 C CA . ASP A 1 213 ? -0.113 8.269 10.740 1.00 96.00 213 ASP A CA 1
ATOM 1618 C C . ASP A 1 213 ? -1.225 8.314 11.785 1.00 96.00 213 ASP A C 1
ATOM 1620 O O . ASP A 1 213 ? -1.123 7.664 12.823 1.00 96.00 213 ASP A O 1
ATOM 1624 N N . GLN A 1 214 ? -2.304 9.053 11.515 1.00 94.88 214 GLN A N 1
ATOM 1625 C CA . GLN A 1 214 ? -3.464 9.106 12.402 1.00 94.88 214 GLN A CA 1
ATOM 1626 C C . GLN A 1 214 ? -4.194 7.763 12.468 1.00 94.88 214 GLN A C 1
ATOM 1628 O O . GLN A 1 214 ? -4.519 7.319 13.566 1.00 94.88 214 GLN A O 1
ATOM 1633 N N . LEU A 1 215 ? -4.426 7.112 11.325 1.00 95.50 215 LEU A N 1
ATOM 1634 C CA . LEU A 1 215 ? -5.062 5.794 11.268 1.00 95.50 215 LEU A CA 1
ATOM 1635 C C . LEU A 1 215 ? -4.230 4.749 12.022 1.00 95.50 215 LEU A C 1
ATOM 1637 O O . LEU A 1 215 ? -4.779 4.009 12.832 1.00 95.50 215 LEU A O 1
ATOM 1641 N N . ARG A 1 216 ? -2.904 4.741 11.832 1.00 96.12 216 ARG A N 1
ATOM 1642 C CA . ARG A 1 216 ? -1.986 3.839 12.544 1.00 96.12 216 ARG A CA 1
ATOM 1643 C C . ARG A 1 216 ? -1.941 4.130 14.042 1.00 96.12 216 ARG A C 1
ATOM 1645 O O . ARG A 1 216 ? -2.007 3.212 14.846 1.00 96.12 216 ARG A O 1
ATOM 1652 N N . LYS A 1 217 ? -1.823 5.403 14.434 1.00 94.25 217 LYS A N 1
ATOM 1653 C CA . LYS A 1 217 ? -1.759 5.810 15.849 1.00 94.25 217 LYS A CA 1
ATOM 1654 C C . LYS A 1 217 ? -3.030 5.446 16.619 1.00 94.25 217 LYS A C 1
ATOM 1656 O O . LYS A 1 217 ? -2.959 5.219 17.821 1.00 94.25 217 LYS A O 1
ATOM 1661 N N . ASN A 1 218 ? -4.166 5.427 15.930 1.00 93.69 218 ASN A N 1
ATOM 1662 C CA . ASN A 1 218 ? -5.449 5.007 16.482 1.00 93.69 218 ASN A CA 1
ATOM 1663 C C . ASN A 1 218 ? -5.706 3.503 16.297 1.00 93.69 218 ASN A C 1
ATOM 1665 O O . ASN A 1 218 ? -6.827 3.071 16.526 1.00 93.69 218 ASN A O 1
ATOM 1669 N N . GLU A 1 219 ? -4.707 2.739 15.841 1.00 94.62 219 GLU A N 1
ATOM 1670 C CA . GLU A 1 219 ? -4.776 1.286 15.634 1.00 94.62 219 GLU A CA 1
ATOM 1671 C C . GLU A 1 219 ? -5.889 0.837 14.664 1.00 94.62 219 GLU A C 1
ATOM 1673 O O . GLU A 1 219 ? -6.265 -0.327 14.635 1.00 94.62 219 GLU A O 1
ATOM 1678 N N . VAL A 1 220 ? -6.379 1.741 13.803 1.00 95.62 220 VAL A N 1
ATOM 1679 C CA . VAL A 1 220 ? -7.393 1.438 12.771 1.00 95.62 220 VAL A CA 1
ATOM 1680 C C . VAL A 1 220 ? -6.804 0.580 11.651 1.00 95.62 220 VAL A C 1
ATOM 1682 O O . VAL A 1 220 ? -7.502 -0.200 11.011 1.00 95.62 220 VAL A O 1
ATOM 1685 N N . ILE A 1 221 ? -5.511 0.757 11.380 1.00 96.31 221 ILE A N 1
ATOM 1686 C CA . ILE A 1 221 ? -4.768 0.011 10.364 1.00 96.31 221 ILE A CA 1
ATOM 1687 C C . ILE A 1 221 ? -3.543 -0.640 10.998 1.00 96.31 221 ILE A C 1
ATOM 1689 O O . ILE A 1 221 ? -2.922 -0.077 11.903 1.00 96.31 221 ILE A O 1
ATOM 1693 N N . SER A 1 222 ? -3.161 -1.807 10.482 1.00 96.00 222 SER A N 1
ATOM 1694 C CA . SER A 1 222 ? -1.958 -2.513 10.921 1.00 96.00 222 SER A CA 1
ATOM 1695 C C . SER A 1 222 ? -0.677 -1.801 10.463 1.00 96.00 222 SER A C 1
ATOM 1697 O O . SER A 1 222 ? -0.666 -1.050 9.482 1.00 96.00 222 SER A O 1
ATOM 1699 N N . SER A 1 223 ? 0.444 -2.079 11.138 1.00 94.12 223 SER A N 1
ATOM 1700 C CA . SER A 1 223 ? 1.765 -1.582 10.722 1.00 94.12 223 SER A CA 1
ATOM 1701 C C . SER A 1 223 ? 2.129 -2.019 9.299 1.00 94.12 223 SER A C 1
ATOM 1703 O O . SER A 1 223 ? 2.672 -1.220 8.543 1.00 94.12 223 SER A O 1
ATOM 1705 N N . LYS A 1 224 ? 1.760 -3.247 8.904 1.00 91.62 224 LYS A N 1
ATOM 1706 C CA . LYS A 1 224 ? 1.996 -3.773 7.550 1.00 91.62 224 LYS A CA 1
ATOM 1707 C C . LYS A 1 224 ? 1.226 -2.983 6.492 1.00 91.62 224 LYS A C 1
ATOM 1709 O O . LYS A 1 224 ? 1.799 -2.577 5.485 1.00 91.62 224 LYS A O 1
ATOM 1714 N N . TYR A 1 225 ? -0.053 -2.696 6.750 1.00 96.81 225 TYR A N 1
ATOM 1715 C CA . TYR A 1 225 ? -0.863 -1.856 5.866 1.00 96.81 225 TYR A CA 1
ATOM 1716 C C . TYR A 1 225 ? -0.250 -0.455 5.725 1.00 96.81 225 TYR A C 1
ATOM 1718 O O . TYR A 1 225 ? -0.121 0.066 4.617 1.00 96.81 225 TYR A O 1
ATOM 1726 N N . TYR A 1 226 ? 0.184 0.143 6.840 1.00 97.12 226 TYR A N 1
ATOM 1727 C CA . TYR A 1 226 ? 0.866 1.439 6.836 1.00 97.12 226 TYR A CA 1
ATOM 1728 C C . TYR A 1 226 ? 2.135 1.426 5.966 1.00 97.12 226 TYR A C 1
ATOM 1730 O O . TYR A 1 226 ? 2.312 2.316 5.132 1.00 97.12 226 TYR A O 1
ATOM 1738 N N . GLU A 1 227 ? 2.998 0.420 6.125 1.00 95.38 227 GLU A N 1
ATOM 1739 C CA . GLU A 1 227 ? 4.231 0.279 5.341 1.00 95.38 227 GLU A CA 1
ATOM 1740 C C . GLU A 1 227 ? 3.944 0.096 3.847 1.00 95.38 227 GLU A C 1
ATOM 1742 O O . GLU A 1 227 ? 4.557 0.773 3.019 1.00 95.38 227 GLU A O 1
ATOM 1747 N N . ALA A 1 228 ? 2.964 -0.741 3.495 1.00 95.94 228 ALA A N 1
ATOM 1748 C CA . ALA A 1 228 ? 2.566 -0.964 2.108 1.00 95.94 228 ALA A CA 1
ATOM 1749 C C . ALA A 1 228 ? 2.109 0.338 1.427 1.00 95.94 228 ALA A C 1
ATOM 1751 O O . ALA A 1 228 ? 2.611 0.690 0.355 1.00 95.94 228 ALA A O 1
ATOM 1752 N N . VAL A 1 229 ? 1.224 1.109 2.072 1.00 97.31 229 VAL A N 1
ATOM 1753 C CA . VAL A 1 229 ? 0.771 2.398 1.523 1.00 97.31 229 VAL A CA 1
ATOM 1754 C C . VAL A 1 229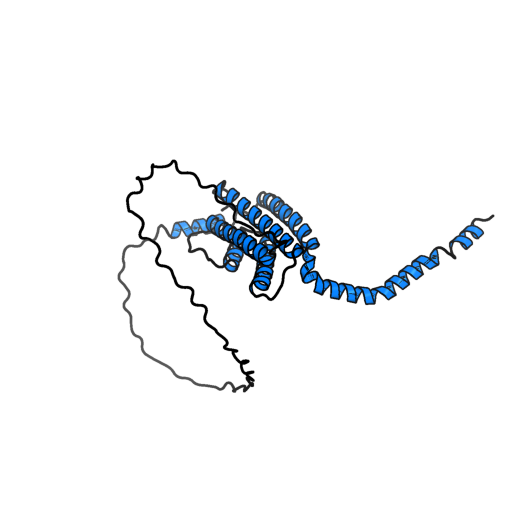 ? 1.920 3.412 1.462 1.00 97.31 229 VAL A C 1
ATOM 1756 O O . VAL A 1 229 ? 2.034 4.159 0.487 1.00 97.31 229 VAL A O 1
ATOM 1759 N N . HIS A 1 230 ? 2.797 3.445 2.469 1.00 96.38 230 HIS A N 1
ATOM 1760 C CA . HIS A 1 230 ? 3.954 4.341 2.477 1.00 96.38 230 HIS A CA 1
ATOM 1761 C C . HIS A 1 230 ? 4.914 4.051 1.309 1.00 96.38 230 HIS A C 1
ATOM 1763 O O . HIS A 1 230 ? 5.387 4.983 0.650 1.00 96.38 230 HIS A O 1
ATOM 1769 N N . ASN A 1 231 ? 5.152 2.775 1.003 1.00 94.75 231 ASN A N 1
ATOM 1770 C CA . ASN A 1 231 ? 5.978 2.352 -0.128 1.00 94.75 231 ASN A CA 1
ATOM 1771 C C . ASN A 1 231 ? 5.346 2.744 -1.475 1.00 94.75 231 ASN A C 1
ATOM 1773 O O . ASN A 1 231 ? 6.036 3.292 -2.339 1.00 94.75 231 ASN A O 1
ATOM 1777 N N . LEU A 1 232 ? 4.027 2.567 -1.633 1.00 96.62 232 LEU A N 1
ATOM 1778 C CA . LEU A 1 232 ? 3.304 3.039 -2.822 1.00 96.62 232 LEU A CA 1
ATOM 1779 C C . LEU A 1 232 ? 3.378 4.561 -2.992 1.00 96.62 232 LEU A C 1
ATOM 1781 O O . LEU A 1 232 ? 3.515 5.048 -4.118 1.00 96.62 232 LEU A O 1
ATOM 1785 N N . LEU A 1 233 ? 3.310 5.321 -1.895 1.00 97.06 233 LEU A N 1
ATOM 1786 C CA . LEU A 1 233 ? 3.451 6.777 -1.930 1.00 97.06 233 LEU A CA 1
ATOM 1787 C C . LEU A 1 233 ? 4.852 7.195 -2.393 1.00 97.06 233 LEU A C 1
ATOM 1789 O O . LEU A 1 233 ? 4.979 8.128 -3.187 1.00 97.06 233 LEU A O 1
ATOM 1793 N N . ALA A 1 234 ? 5.900 6.528 -1.901 1.00 94.12 234 ALA A N 1
ATOM 1794 C CA . ALA A 1 234 ? 7.274 6.807 -2.312 1.00 94.12 234 ALA A CA 1
ATOM 1795 C C . ALA A 1 234 ? 7.453 6.583 -3.821 1.00 94.12 234 ALA A C 1
ATOM 1797 O O . ALA A 1 234 ? 7.882 7.494 -4.530 1.00 94.12 234 ALA A O 1
ATOM 1798 N N . LEU A 1 235 ? 7.019 5.424 -4.327 1.00 94.38 235 LEU A N 1
ATOM 1799 C CA . LEU A 1 235 ? 7.090 5.098 -5.752 1.00 94.38 235 LEU A CA 1
ATOM 1800 C C . LEU A 1 235 ? 6.276 6.076 -6.613 1.00 94.38 235 LEU A C 1
ATOM 1802 O O . LEU A 1 235 ? 6.781 6.574 -7.618 1.00 94.38 235 LEU A O 1
ATOM 1806 N N . ARG A 1 236 ? 5.055 6.432 -6.192 1.00 96.69 236 ARG A N 1
ATOM 1807 C CA . ARG A 1 236 ? 4.241 7.441 -6.887 1.00 96.69 236 ARG A CA 1
ATOM 1808 C C . ARG A 1 236 ? 4.941 8.789 -6.960 1.00 96.69 236 ARG A C 1
ATOM 1810 O O . ARG A 1 236 ? 4.840 9.460 -7.981 1.00 96.69 236 ARG A O 1
ATOM 1817 N N . ASN A 1 237 ? 5.624 9.211 -5.897 1.00 96.56 237 ASN A N 1
ATOM 1818 C CA . ASN A 1 237 ? 6.351 10.478 -5.912 1.00 96.56 237 ASN A CA 1
ATOM 1819 C C . ASN A 1 237 ? 7.516 10.433 -6.905 1.00 96.56 237 ASN A C 1
ATOM 1821 O O . ASN A 1 237 ? 7.638 11.362 -7.696 1.00 96.56 237 ASN A O 1
ATOM 1825 N N . HIS A 1 238 ? 8.292 9.347 -6.947 1.00 94.56 238 HIS A N 1
ATOM 1826 C CA . HIS A 1 238 ? 9.351 9.185 -7.951 1.00 94.56 238 HIS A CA 1
ATOM 1827 C C . HIS A 1 238 ? 8.808 9.256 -9.388 1.00 94.56 238 HIS A C 1
ATOM 1829 O O . HIS A 1 238 ? 9.379 9.949 -10.228 1.00 94.56 238 HIS A O 1
ATOM 1835 N N . VAL A 1 239 ? 7.672 8.606 -9.668 1.00 95.25 239 VAL A N 1
ATOM 1836 C CA . VAL A 1 239 ? 7.015 8.677 -10.987 1.00 95.25 239 VAL A CA 1
ATOM 1837 C C . VAL A 1 239 ? 6.506 10.093 -11.283 1.00 95.25 239 VAL A C 1
ATOM 1839 O O . VAL A 1 239 ? 6.743 10.619 -12.367 1.00 95.25 239 VAL A O 1
ATOM 1842 N N . ALA A 1 240 ? 5.851 10.747 -10.320 1.00 95.12 240 ALA A N 1
ATOM 1843 C CA . ALA A 1 240 ? 5.298 12.093 -10.486 1.00 95.12 240 ALA A CA 1
ATOM 1844 C C . ALA A 1 240 ? 6.376 13.171 -10.689 1.00 95.12 240 ALA A C 1
ATOM 1846 O O . ALA A 1 240 ? 6.134 14.157 -11.382 1.00 95.12 240 ALA A O 1
ATOM 1847 N N . HIS A 1 241 ? 7.556 12.987 -10.095 1.00 94.31 241 HIS A N 1
ATOM 1848 C CA . HIS A 1 241 ? 8.712 13.862 -10.291 1.00 94.31 241 HIS A CA 1
ATOM 1849 C C . HIS A 1 241 ? 9.527 13.514 -11.547 1.00 94.31 241 HIS A C 1
ATOM 1851 O O . HIS A 1 241 ? 10.487 14.214 -11.855 1.00 94.31 241 HIS A O 1
ATOM 1857 N N . GLY A 1 242 ? 9.151 12.464 -12.287 1.00 94.25 242 GLY A N 1
ATOM 1858 C CA . GLY A 1 242 ? 9.878 12.010 -13.475 1.00 94.25 242 GLY A CA 1
ATOM 1859 C C . GLY A 1 242 ? 11.229 11.356 -13.166 1.00 94.25 242 GLY A C 1
ATOM 1860 O O . GLY A 1 242 ? 12.031 11.152 -14.072 1.00 94.25 242 GLY A O 1
ATOM 1861 N N . GLU A 1 243 ? 11.489 11.016 -11.903 1.00 91.88 243 GLU A N 1
ATOM 1862 C CA . GLU A 1 243 ? 12.721 10.353 -11.459 1.00 91.88 243 GLU A CA 1
ATOM 1863 C C . GLU A 1 243 ? 12.738 8.865 -11.835 1.00 91.88 243 GLU A C 1
ATOM 1865 O O . GLU A 1 243 ? 13.801 8.254 -11.939 1.00 91.88 243 GLU A O 1
ATOM 1870 N N . ALA A 1 244 ? 11.558 8.279 -12.052 1.00 89.88 244 ALA A N 1
ATOM 1871 C CA . ALA A 1 244 ? 11.389 6.897 -12.473 1.00 89.88 244 ALA A CA 1
ATOM 1872 C C . ALA A 1 244 ? 10.415 6.799 -13.652 1.00 89.88 244 ALA A C 1
ATOM 1874 O O . ALA A 1 244 ? 9.312 7.343 -13.605 1.00 89.88 244 ALA A O 1
ATOM 1875 N N . VAL A 1 245 ? 10.804 6.045 -14.684 1.00 93.88 245 VAL A N 1
ATOM 1876 C CA . VAL A 1 245 ? 9.920 5.658 -15.791 1.00 93.88 245 VAL A CA 1
ATOM 1877 C C . VAL A 1 245 ? 9.432 4.229 -15.524 1.00 93.88 245 VAL A C 1
ATOM 1879 O O . VAL A 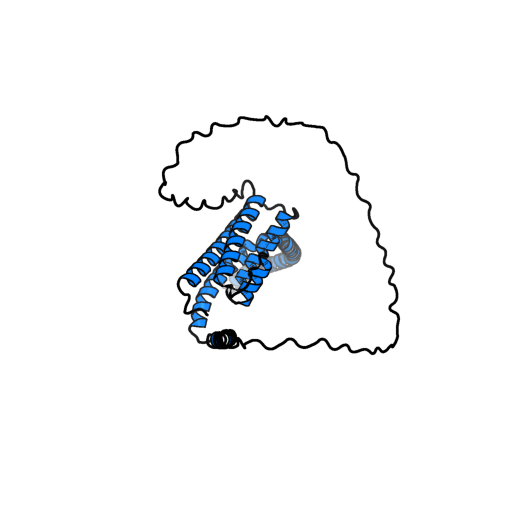1 245 ? 10.217 3.288 -15.674 1.00 93.88 245 VAL A O 1
ATOM 1882 N N . PRO A 1 246 ? 8.179 4.038 -15.074 1.00 92.69 246 PRO A N 1
ATOM 1883 C CA . PRO A 1 246 ? 7.673 2.719 -14.718 1.00 92.69 246 PRO A CA 1
ATOM 1884 C C . PRO A 1 246 ? 7.523 1.842 -15.963 1.00 92.69 246 PRO A C 1
ATOM 1886 O O . PRO A 1 246 ? 7.045 2.283 -17.008 1.00 92.69 246 PRO A O 1
ATOM 1889 N N . THR A 1 247 ? 7.899 0.569 -15.844 1.00 95.00 247 THR A N 1
ATOM 1890 C CA . THR A 1 247 ? 7.575 -0.433 -16.866 1.00 95.00 247 THR A CA 1
ATOM 1891 C C . THR A 1 247 ? 6.086 -0.794 -16.799 1.00 95.00 247 THR A C 1
ATOM 1893 O O . THR A 1 247 ? 5.416 -0.565 -15.791 1.00 95.00 247 THR A O 1
ATOM 1896 N N . SER A 1 248 ? 5.540 -1.397 -17.855 1.00 95.75 248 SER A N 1
ATOM 1897 C CA . SER A 1 248 ? 4.141 -1.853 -17.858 1.00 95.75 248 SER A CA 1
ATOM 1898 C C . SER A 1 248 ? 3.857 -2.905 -16.777 1.00 95.75 248 SER A C 1
ATOM 1900 O O . SER A 1 248 ? 2.825 -2.843 -16.111 1.00 95.75 248 SER A O 1
ATOM 1902 N N . GLY A 1 249 ? 4.790 -3.839 -16.551 1.00 92.19 249 GLY A N 1
ATOM 1903 C CA . GLY A 1 249 ? 4.699 -4.825 -15.467 1.00 92.19 249 GLY A CA 1
ATOM 1904 C C . GLY A 1 249 ? 4.716 -4.168 -14.084 1.00 92.19 249 GLY A C 1
ATOM 1905 O O . GLY A 1 249 ? 3.848 -4.440 -13.261 1.00 92.19 249 GLY A O 1
ATOM 1906 N N . ALA A 1 250 ? 5.632 -3.218 -13.873 1.00 93.19 250 ALA A N 1
ATOM 1907 C CA . ALA A 1 250 ? 5.707 -2.421 -12.652 1.00 93.19 250 ALA A CA 1
ATOM 1908 C C . ALA A 1 250 ? 4.395 -1.695 -12.330 1.00 93.19 250 ALA A C 1
ATOM 1910 O O . ALA A 1 250 ? 3.909 -1.741 -11.200 1.00 93.19 250 ALA A O 1
ATOM 1911 N N . ALA A 1 251 ? 3.823 -1.025 -13.332 1.00 96.31 251 ALA A N 1
ATOM 1912 C CA . ALA A 1 251 ? 2.574 -0.296 -13.180 1.00 96.31 251 ALA A CA 1
ATOM 1913 C C . ALA A 1 251 ? 1.395 -1.231 -12.898 1.00 96.31 251 ALA A C 1
ATOM 1915 O O . ALA A 1 251 ? 0.559 -0.908 -12.058 1.00 96.31 251 ALA A O 1
ATOM 1916 N N . ARG A 1 252 ? 1.339 -2.405 -13.540 1.00 96.25 252 ARG A N 1
ATOM 1917 C CA . ARG A 1 252 ? 0.300 -3.407 -13.267 1.00 96.25 252 ARG A CA 1
ATOM 1918 C C . ARG A 1 252 ? 0.328 -3.859 -11.808 1.00 96.25 252 ARG A C 1
ATOM 1920 O O . ARG A 1 252 ? -0.706 -3.792 -11.151 1.00 96.25 252 ARG A O 1
ATOM 1927 N N . ASN A 1 253 ? 1.504 -4.212 -11.292 1.00 94.56 253 ASN A N 1
ATOM 1928 C CA . ASN A 1 253 ? 1.657 -4.622 -9.894 1.00 94.56 253 ASN A CA 1
ATOM 1929 C C . ASN A 1 253 ? 1.283 -3.499 -8.924 1.00 94.56 253 ASN A C 1
ATOM 1931 O O . ASN A 1 253 ? 0.620 -3.737 -7.919 1.00 94.56 253 ASN A O 1
ATOM 1935 N N . TYR A 1 254 ? 1.679 -2.261 -9.236 1.00 95.94 254 TYR A N 1
ATOM 1936 C CA . TYR A 1 254 ? 1.291 -1.097 -8.443 1.00 95.94 254 TYR A CA 1
ATOM 1937 C C . TYR A 1 254 ? -0.233 -0.953 -8.368 1.00 95.94 254 TYR A C 1
ATOM 1939 O O . TYR A 1 254 ? -0.784 -0.774 -7.284 1.00 95.94 254 TYR A O 1
ATOM 1947 N N . VAL A 1 255 ? -0.911 -1.014 -9.520 1.00 96.56 255 VAL A N 1
ATOM 1948 C CA . VAL A 1 255 ? -2.373 -0.887 -9.616 1.00 96.56 255 VAL A CA 1
ATOM 1949 C C . VAL A 1 255 ? -3.065 -2.004 -8.842 1.00 96.56 255 VAL A C 1
ATOM 1951 O O . VAL A 1 255 ? -4.004 -1.729 -8.098 1.00 96.56 255 VAL A O 1
ATOM 1954 N N . GLU A 1 256 ? -2.588 -3.239 -8.977 1.00 95.81 256 GLU A N 1
ATOM 1955 C CA . GLU A 1 256 ? -3.124 -4.388 -8.250 1.00 95.81 256 GLU A CA 1
ATOM 1956 C C . GLU A 1 256 ? -2.997 -4.207 -6.732 1.00 95.81 256 GLU A C 1
ATOM 1958 O O . GLU A 1 256 ? -4.002 -4.290 -6.023 1.00 95.81 256 GLU A O 1
ATOM 1963 N N . LEU A 1 257 ? -1.806 -3.853 -6.236 1.00 96.00 257 LEU A N 1
ATOM 1964 C CA . LEU A 1 257 ? -1.586 -3.624 -4.806 1.00 96.00 257 LEU A CA 1
ATOM 1965 C C . LEU A 1 257 ? -2.437 -2.458 -4.278 1.00 96.00 257 LEU A C 1
ATOM 1967 O O . LEU A 1 257 ? -3.026 -2.544 -3.200 1.00 96.00 257 LEU A O 1
ATOM 1971 N N . ALA A 1 258 ? -2.526 -1.362 -5.037 1.00 96.88 258 ALA A N 1
ATOM 1972 C CA . ALA A 1 258 ? -3.342 -0.211 -4.665 1.00 96.88 258 ALA A CA 1
ATOM 1973 C C . ALA A 1 258 ? -4.830 -0.580 -4.561 1.00 96.88 258 ALA A C 1
ATOM 1975 O O . ALA A 1 258 ? -5.497 -0.139 -3.622 1.00 96.88 258 ALA A O 1
ATOM 1976 N N . ASN A 1 259 ? -5.337 -1.413 -5.476 1.00 95.94 259 ASN A N 1
ATOM 1977 C CA . ASN A 1 259 ? -6.712 -1.909 -5.431 1.00 95.94 259 ASN A CA 1
ATOM 1978 C C . ASN A 1 259 ? -6.944 -2.833 -4.229 1.00 95.94 259 ASN A C 1
ATOM 1980 O O . ASN A 1 259 ? -7.916 -2.635 -3.509 1.00 95.94 259 ASN A O 1
ATOM 1984 N N . GLN A 1 260 ? -6.030 -3.760 -3.931 1.00 96.06 260 GLN A N 1
ATOM 1985 C CA . GLN A 1 260 ? -6.149 -4.637 -2.756 1.00 96.06 260 GLN A CA 1
ATOM 1986 C C . GLN A 1 260 ? -6.193 -3.845 -1.437 1.00 96.06 260 GLN A C 1
ATOM 1988 O O . GLN A 1 260 ? -7.039 -4.095 -0.572 1.00 96.06 260 GLN A O 1
ATOM 1993 N N . LEU A 1 261 ? -5.315 -2.846 -1.285 1.00 96.81 261 LEU A N 1
ATOM 1994 C CA . LEU A 1 261 ? -5.312 -1.964 -0.112 1.00 96.81 261 LEU A CA 1
ATOM 1995 C C . LEU A 1 261 ? -6.607 -1.146 -0.031 1.00 96.81 261 LEU A C 1
ATOM 1997 O O . LEU A 1 261 ? -7.197 -1.022 1.043 1.00 96.81 261 LEU A O 1
ATOM 2001 N N . ARG A 1 262 ? -7.087 -0.636 -1.170 1.00 97.12 262 ARG A N 1
ATOM 2002 C CA . ARG A 1 262 ? -8.354 0.097 -1.259 1.00 97.12 262 ARG A CA 1
ATOM 2003 C C . ARG A 1 262 ? -9.528 -0.773 -0.815 1.00 97.12 262 ARG A C 1
ATOM 2005 O O . ARG A 1 262 ? -10.322 -0.331 0.010 1.00 97.12 262 ARG A O 1
ATOM 2012 N N . ASP A 1 263 ? -9.622 -1.996 -1.317 1.00 96.25 263 ASP A N 1
ATOM 2013 C CA . ASP A 1 263 ? -10.723 -2.911 -1.012 1.00 96.25 263 ASP A CA 1
ATOM 2014 C C . ASP A 1 263 ? -10.688 -3.343 0.467 1.00 96.25 263 ASP A C 1
ATOM 2016 O O . ASP A 1 263 ? -11.727 -3.417 1.131 1.00 96.25 263 ASP A O 1
ATOM 2020 N N . THR A 1 264 ? -9.489 -3.498 1.037 1.00 96.50 264 THR A N 1
ATOM 2021 C CA . THR A 1 264 ? -9.299 -3.701 2.483 1.00 96.50 264 THR A CA 1
ATOM 2022 C C . THR A 1 264 ? -9.831 -2.508 3.286 1.00 96.50 264 THR A C 1
ATOM 2024 O O . THR A 1 264 ? -10.591 -2.688 4.238 1.00 96.50 264 THR A O 1
ATOM 2027 N N . ALA A 1 265 ? -9.497 -1.276 2.893 1.00 96.69 265 ALA A N 1
ATOM 2028 C CA . ALA A 1 265 ? -9.996 -0.075 3.563 1.00 96.69 265 ALA A CA 1
ATOM 2029 C C . ALA A 1 265 ? -11.519 0.095 3.428 1.00 96.69 265 ALA A C 1
ATOM 2031 O O . ALA A 1 265 ? -12.172 0.459 4.405 1.00 96.69 265 ALA A O 1
ATOM 2032 N N . LEU A 1 266 ? -12.102 -0.222 2.267 1.00 96.06 266 LEU A N 1
ATOM 2033 C CA . LEU A 1 266 ? -13.559 -0.240 2.079 1.00 96.06 266 LEU A CA 1
ATOM 2034 C C . LEU A 1 266 ? -14.234 -1.257 3.006 1.00 96.06 266 LEU A C 1
ATOM 2036 O O . LEU A 1 266 ? -15.256 -0.951 3.618 1.00 96.06 266 LEU A O 1
ATOM 2040 N N . SER A 1 267 ? -13.630 -2.435 3.164 1.00 95.50 267 SER A N 1
ATOM 2041 C CA . SER A 1 267 ? -14.113 -3.470 4.082 1.00 95.50 267 SER A CA 1
ATOM 2042 C C . SER A 1 267 ? -14.100 -2.990 5.537 1.00 95.50 267 SER A C 1
ATOM 2044 O O . SER A 1 267 ? -15.053 -3.233 6.276 1.00 95.50 267 SER A O 1
ATOM 2046 N N . LEU A 1 268 ? -13.059 -2.255 5.948 1.00 95.12 268 LEU A N 1
ATOM 2047 C CA . LEU A 1 268 ? -12.991 -1.632 7.275 1.00 95.12 268 LEU A CA 1
ATOM 2048 C C . LEU A 1 268 ? -14.075 -0.562 7.461 1.00 95.12 268 LEU A C 1
ATOM 2050 O O . LEU A 1 268 ? -14.727 -0.538 8.501 1.00 95.12 268 LEU A O 1
ATOM 2054 N N . ILE A 1 269 ? -14.313 0.288 6.455 1.00 95.44 269 ILE A N 1
ATOM 2055 C CA . ILE A 1 269 ? -15.394 1.289 6.491 1.00 95.44 269 ILE A CA 1
ATOM 2056 C C . ILE A 1 269 ? -16.755 0.608 6.669 1.00 95.44 269 ILE A C 1
ATOM 2058 O O . ILE A 1 269 ? -17.554 1.054 7.492 1.00 95.44 269 ILE A O 1
ATOM 2062 N N . ALA A 1 270 ? -17.018 -0.465 5.919 1.00 94.38 270 ALA A N 1
ATOM 2063 C CA . ALA A 1 270 ? -18.266 -1.215 6.021 1.00 94.38 270 ALA A CA 1
ATOM 2064 C C . ALA A 1 270 ? -18.457 -1.794 7.432 1.00 94.38 270 ALA A C 1
ATOM 2066 O O . ALA A 1 270 ? -19.489 -1.555 8.054 1.00 94.38 270 ALA A O 1
ATOM 2067 N N . ARG A 1 271 ? -17.425 -2.443 7.989 1.00 94.06 271 ARG A N 1
ATOM 2068 C CA . ARG A 1 271 ? -17.459 -2.987 9.359 1.00 94.06 271 ARG A CA 1
ATOM 2069 C C . ARG A 1 271 ? -17.732 -1.909 10.414 1.00 94.06 271 ARG A C 1
ATOM 2071 O O . ARG A 1 271 ? -18.570 -2.107 11.285 1.00 94.06 271 ARG A O 1
ATOM 2078 N N . LEU A 1 272 ? -17.074 -0.753 10.310 1.00 91.94 272 LEU A N 1
ATOM 2079 C CA . LEU A 1 272 ? -17.276 0.376 11.230 1.00 91.94 272 LEU A CA 1
ATOM 2080 C C . LEU A 1 272 ? -18.686 0.974 11.149 1.00 91.94 272 LEU A C 1
ATOM 2082 O O . LEU A 1 272 ? -19.173 1.549 12.121 1.00 91.94 272 LEU A O 1
ATOM 2086 N N . ARG A 1 273 ? -19.330 0.875 9.983 1.00 92.19 273 ARG A N 1
ATOM 2087 C CA . ARG A 1 273 ? -20.703 1.340 9.780 1.00 92.19 273 ARG A CA 1
ATOM 2088 C C . ARG A 1 273 ? -21.729 0.363 10.353 1.00 92.19 273 ARG A C 1
ATOM 2090 O O . ARG A 1 273 ? -22.736 0.821 10.892 1.00 92.19 273 ARG A O 1
ATOM 2097 N N . ASP A 1 274 ? -21.487 -0.937 10.221 1.00 93.25 274 ASP A N 1
ATOM 2098 C CA . ASP A 1 274 ? -22.421 -1.973 10.671 1.00 93.25 274 ASP A CA 1
ATOM 2099 C C . ASP A 1 274 ? -22.372 -2.189 12.192 1.00 93.25 274 ASP A C 1
ATOM 2101 O O . ASP A 1 274 ? -23.391 -2.533 12.792 1.00 93.25 274 ASP A O 1
ATOM 2105 N N . ASP A 1 275 ? -21.229 -1.918 12.831 1.00 88.12 275 ASP A N 1
ATOM 2106 C CA . ASP A 1 275 ? -21.057 -2.040 14.280 1.00 88.12 275 ASP A CA 1
ATOM 2107 C C . ASP A 1 275 ? -20.469 -0.768 14.923 1.00 88.12 275 ASP A C 1
ATOM 2109 O O . ASP A 1 275 ? -19.281 -0.701 15.262 1.00 88.12 275 ASP A O 1
ATOM 2113 N N . PRO A 1 276 ? -21.305 0.265 15.142 1.00 76.50 276 PRO A N 1
ATOM 2114 C CA . PRO A 1 276 ? -20.879 1.477 15.835 1.00 76.50 276 PRO A CA 1
ATOM 2115 C C . PRO A 1 276 ? -20.689 1.273 17.353 1.00 76.50 276 PRO A C 1
ATOM 2117 O O . PRO A 1 276 ? -20.358 2.237 18.048 1.00 76.50 276 PRO A O 1
ATOM 2120 N N . GLY A 1 277 ? -20.966 0.073 17.891 1.00 71.75 277 GLY A N 1
ATOM 2121 C CA . GLY A 1 277 ? -21.181 -0.165 19.319 1.00 71.75 277 GLY A CA 1
ATOM 2122 C C . GLY A 1 277 ? -20.133 -1.025 20.029 1.00 71.75 277 GLY A C 1
ATOM 2123 O O . GLY A 1 277 ? -19.893 -0.761 21.211 1.00 71.75 277 GLY A O 1
ATOM 2124 N N . GLU A 1 278 ? -19.514 -2.012 19.368 1.00 60.34 278 GLU A N 1
ATOM 2125 C CA . GLU A 1 278 ? -18.524 -2.889 20.028 1.00 60.34 278 GLU A CA 1
ATOM 2126 C C . GLU A 1 278 ? -17.060 -2.426 19.899 1.00 60.34 278 GLU A C 1
ATOM 2128 O O . GLU A 1 278 ? -16.235 -2.845 20.707 1.00 60.34 278 GLU A O 1
ATOM 2133 N N . ASN A 1 279 ? -16.723 -1.520 18.970 1.00 50.34 279 ASN A N 1
ATOM 2134 C CA . ASN A 1 279 ? -15.323 -1.243 18.588 1.00 50.34 279 ASN A CA 1
ATOM 2135 C C . ASN A 1 279 ? -14.713 0.092 19.100 1.00 50.34 279 ASN A C 1
ATOM 2137 O O . ASN A 1 279 ? -13.776 0.609 18.487 1.00 50.34 279 ASN A O 1
ATOM 2141 N N . LEU A 1 280 ? -15.208 0.683 20.204 1.00 50.81 280 LEU A N 1
ATOM 2142 C CA . LEU A 1 280 ? -14.663 1.926 20.815 1.00 50.81 280 LEU A CA 1
ATOM 2143 C C . LEU A 1 280 ? -14.588 1.879 22.355 1.00 50.81 280 LEU A C 1
ATOM 2145 O O . LEU A 1 280 ? -13.629 2.459 22.928 1.00 50.81 280 LEU A O 1
#

Radius of gyration: 33.81 Å; chains: 1; bounding box: 78×110×69 Å

Secondary structure (DSSP, 8-state):
--HHHHHHHHHHHHTHHHHHHHHHHHHHHHHHHHHHHHHHHHGGG-THHHHHHHHHHHHHHHHHHHHHHTTS-TTSSHHHHHHHHHHHTT--PPP-PPPP-----------------------PPPPP--------------------S---------------PPPP---TTT-HHHHHHHHHHHHHHHHHHHHHHH--SSPPPS-HHHHHHHHHHTTSS-HHHHHHHHHHHHHHHHHHTTS----HHHHHHHHHHHHHHHHHHHHHHHHHHH-TTT--

=== Feature glossary ===
The features interleaved in this record are:

— What the protein is —

Sequence gives the chain of amino acids in standard one-letter code (A=alanine, C=cysteine, …, Y=tyrosine), read N→C. It is the only feature that is directly encoded by the gene; all structural features are derived from the folded form of this sequence.

Database cross-references. InterPro integrates a dozen domain/family signature databases into unified entries with residue-range hits. GO terms attach function/process/location labels with evidence codes. CATH codes position the fold in a four-level structural taxonomy. Organism is the NCBI-taxonomy species name.

— Where its atoms are —

Atomic coordinates in PDBx/mmCIF format — the same representation the Protein Data Bank distributes. Each line of the _atom_site loop places one backbone atom in Cartesian space (units: ångströms, origin: arbitrary).

The six renders are orthographic views along the three Cartesian axes in both directions. Representation (cartoon, sticks, or surface) and color scheme (sequence-rainbow or by-chain) vary across proteins so the training set covers all the common visualization conventions.

— Local backbone conformation —

Eight-state secondary structure (DSSP): H is the canonical α-helix, G the tighter 3₁₀-helix, I the wider π-helix; E/B are β-structure, T and S are turns and bends, and '-' is everything else. DSSP derives these from the pattern of main-chain N–H···O=C hydrogen bonds, not from the sequence.

P-SEA three-state annotation labels each residue as helix, strand, or coil based purely on the geometry of the Cα trace. It serves as a fallback when the full backbone (and thus DSSP) is unavailable.

The φ/ψ torsion pair specifies the backbone conformation at each residue. φ rotates about the N–Cα bond, ψ about the Cα–C bond. Steric clashes forbid most of the (φ, ψ) plane — the allowed regions (α-helix basin, β-sheet basin, left-handed helix) are the Ramachandran-allowed regions.

— Global shape and packing —

The geometric summary reports three shape descriptors. Rg (radius of gyration) measures how spread out the Cα atoms are about their centre of mass; compact globular proteins have small Rg, elongated or unfolded ones large. Cα contacts (<8 Å, |i−j|>4) count long-range residue pairs in spatial proximity — high for tightly packed folds, near zero for rods or random coil. The bounding-box extents give the protein's footprint along x, y, z in Å.

Solvent-accessible surface area (SASA) is the area in Å² traced out by the centre of a 1.4 Å probe sphere (a water molecule) rolled over the protein's van der Waals surface (Shrake–Rupley / Lee–Richards construction). Buried residues have near-zero SASA; fully exposed residues can exceed 200 Å². The total SASA scales roughly with the number of surface residues.

The contact map is a binary N×N matrix image: pixel (i, j) is dark where Cα_i and Cα_j are within 8 Å and |i−j|>4. Because the |i−j|>4 filter removes local helical contacts, off-diagonal stripes parallel to the main diagonal indicate parallel β-sheets; stripes perpendicular to it indicate antiparallel β-sheets. The Ramachandran plot scatters every residue's (φ, ψ) pair against the sterically allowed regions. The PAE heatmap renders the predicted-aligned-error matrix.

— Structural neighborhood —

3Di is Foldseek's structural alphabet. Each residue is assigned one of twenty discrete states based on how its Cα sits relative to its spatial (not sequential) neighbors. Aligning 3Di strings finds structural homologs roughly as well as full 3D superposition, but orders of magnitude faster.

Nearest PDB neighbors are the top structural matches found by Foldseek when searching this structure against the entire Protein Data Bank. Each hit reports a TM-score (0 to 1; >0.5 almost always implies the same fold) and an E-value. These are *structural* homologs — they may share no detectable sequence similarity.

— Confidence and disorder —

For AlphaFold models, the B-factor field carries pLDDT — the model's own estimate of local accuracy on a 0–100 scale. Regions with pLDDT<50 should be treated as essentially unmodeled; they often correspond to intrinsically disordered segments.

Crystallographic B-factors measure how much each atom's electron density is smeared out, in Å². They rise in mobile loops and surface residues and fall in the buried interior. In AlphaFold models this column is repurposed to hold pLDDT instead.

Predicted aligned error is AlphaFold's pairwise confidence. Unlike pLDDT (per-residue), PAE is per-residue-pair and captures whether two parts of the structure are correctly placed relative to each other. Units are ångströms of expected positional error.